Protein AF-0000000083149750 (afdb_homodimer)

Sequence (352 aa):
MSGPKIACIGIIGKADNPLHISLFPPYLSSTIEFSFLLNSCLDIFEIQQKQTSVDQDLGLLHAIDERLAAYGWLTTTGVKLLVIIDLIGQSTPNDTENQKGSGRTGLKNPDLKPVFRALQTAYIRLLQNPFYSPDDHVPTVRTAPPTLGSLQIADHKFIAKVKHLGDTWAPGAPVAMSGPKIACIGIIGKADNPLHISLFPPYLSSTIEFSFLLNSCLDIFEIQQKQTSVDQDLGLLHAIDERLAAYGWLTTTGVKLLVIIDLIGQSTPNDTENQKGSGRTGLKNPDLKPVFRALQTAYIRLLQNPFYSPDDHVPTVRTAPPTLGSLQIADHKFIAKVKHLGDTWAPGAPVA

Organism: NCBI:txid138285

Radius of gyration: 25.53 Å; Cα contacts (8 Å, |Δi|>4): 509; chains: 2; bounding box: 42×81×70 Å

Structure (mmCIF, N/CA/C/O backbone):
data_AF-0000000083149750-model_v1
#
loop_
_entity.id
_entity.type
_entity.pdbx_description
1 polymer Sedlin
#
loop_
_atom_site.group_PDB
_atom_site.id
_atom_site.type_symbol
_atom_site.label_atom_id
_atom_site.label_alt_id
_atom_site.label_comp_id
_atom_site.label_asym_id
_atom_site.label_entity_id
_atom_site.label_seq_id
_atom_site.pdbx_PDB_ins_code
_atom_site.Cartn_x
_atom_site.Cartn_y
_atom_site.Cartn_z
_atom_site.occupancy
_atom_site.B_iso_or_equiv
_atom_site.auth_seq_id
_atom_site.auth_comp_id
_atom_site.auth_asym_id
_atom_site.auth_atom_id
_atom_site.pdbx_PDB_model_num
ATOM 1 N N . MET A 1 1 ? 4.105 -37.875 -5.172 1 46.5 1 MET A N 1
ATOM 2 C CA . MET A 1 1 ? 4.25 -37.094 -3.959 1 46.5 1 MET A CA 1
ATOM 3 C C . MET A 1 1 ? 2.93 -36.406 -3.576 1 46.5 1 MET A C 1
ATOM 5 O O . MET A 1 1 ? 2.373 -35.625 -4.352 1 46.5 1 MET A O 1
ATOM 9 N N . SER A 1 2 ? 2.17 -37.094 -2.695 1 65.5 2 SER A N 1
ATOM 10 C CA . SER A 1 2 ? 0.837 -36.938 -2.119 1 65.5 2 SER A CA 1
ATOM 11 C C . SER A 1 2 ? 0.759 -35.75 -1.192 1 65.5 2 SER A C 1
ATOM 13 O O . SER A 1 2 ? 1.574 -35.594 -0.277 1 65.5 2 SER A O 1
ATOM 15 N N . GLY A 1 3 ? 0.429 -34.469 -1.707 1 78.56 3 GLY A N 1
ATOM 16 C CA . GLY A 1 3 ? 0.196 -33.312 -0.867 1 78.56 3 GLY A CA 1
ATOM 17 C C . GLY A 1 3 ? 0.055 -32.031 -1.656 1 78.56 3 GLY A C 1
ATOM 18 O O . GLY A 1 3 ? 0.071 -32.031 -2.889 1 78.56 3 GLY A O 1
ATOM 19 N N . PRO A 1 4 ? -0.198 -31.062 -0.982 1 87.06 4 PRO A N 1
ATOM 20 C CA . PRO A 1 4 ? -0.391 -29.766 -1.639 1 87.06 4 PRO A CA 1
ATOM 21 C C . PRO A 1 4 ? 0.785 -29.375 -2.529 1 87.06 4 PRO A C 1
ATOM 23 O O . PRO A 1 4 ? 1.94 -29.641 -2.182 1 87.06 4 PRO A O 1
ATOM 26 N N . LYS A 1 5 ? 0.467 -28.906 -3.705 1 91.88 5 LYS A N 1
ATOM 27 C CA . LYS A 1 5 ? 1.475 -28.469 -4.664 1 91.88 5 LYS A CA 1
ATOM 28 C C . LYS A 1 5 ? 1.069 -27.156 -5.32 1 91.88 5 LYS A C 1
ATOM 30 O O . LYS A 1 5 ? -0.115 -26.812 -5.367 1 91.88 5 LYS A O 1
ATOM 35 N N . ILE A 1 6 ? 2.035 -26.469 -5.793 1 94.56 6 ILE A N 1
ATOM 36 C CA . ILE A 1 6 ? 1.744 -25.25 -6.539 1 94.56 6 ILE A CA 1
ATOM 37 C C . ILE A 1 6 ? 1.213 -25.609 -7.926 1 94.56 6 ILE A C 1
ATOM 39 O O . ILE A 1 6 ? 1.833 -26.391 -8.656 1 94.56 6 ILE A O 1
ATOM 43 N N . ALA A 1 7 ? 0.046 -25.109 -8.281 1 96.19 7 ALA A N 1
ATOM 44 C CA . ALA A 1 7 ? -0.582 -25.359 -9.578 1 96.19 7 ALA A CA 1
ATOM 45 C C . ALA A 1 7 ? -0.207 -24.281 -10.586 1 96.19 7 ALA A C 1
ATOM 47 O O . ALA A 1 7 ? -0.138 -24.531 -11.789 1 96.19 7 ALA A O 1
ATOM 48 N N . CYS A 1 8 ? 0.012 -23.062 -10.055 1 96.94 8 CYS A N 1
ATOM 49 C CA . CYS A 1 8 ? 0.234 -21.922 -10.945 1 96.94 8 CYS A CA 1
ATOM 50 C C . CYS A 1 8 ? 0.903 -20.766 -10.203 1 96.94 8 CYS A C 1
ATOM 52 O O . CYS A 1 8 ? 0.584 -20.5 -9.047 1 96.94 8 CYS A O 1
ATOM 54 N N . ILE A 1 9 ? 1.843 -20.078 -10.805 1 96.69 9 ILE A N 1
ATOM 55 C CA . ILE A 1 9 ? 2.412 -18.812 -10.344 1 96.69 9 ILE A CA 1
ATOM 56 C C . ILE A 1 9 ? 2.178 -17.734 -11.391 1 96.69 9 ILE A C 1
ATOM 58 O O . ILE A 1 9 ? 2.482 -17.922 -12.57 1 96.69 9 ILE A O 1
ATOM 62 N N . GLY A 1 10 ? 1.501 -16.672 -10.984 1 95.81 10 GLY A N 1
ATOM 63 C CA . GLY A 1 10 ? 1.271 -15.523 -11.844 1 95.81 10 GLY A CA 1
ATOM 64 C C . GLY A 1 10 ? 1.931 -14.258 -11.328 1 95.81 10 GLY A C 1
ATOM 65 O O . GLY A 1 10 ? 1.862 -13.953 -10.133 1 95.81 10 GLY A O 1
ATOM 66 N N . ILE A 1 11 ? 2.65 -13.547 -12.188 1 93.19 11 ILE A N 1
ATOM 67 C CA . ILE A 1 11 ? 3.166 -12.203 -11.945 1 93.19 11 ILE A CA 1
ATOM 68 C C . ILE A 1 11 ? 2.412 -11.195 -12.82 1 93.19 11 ILE A C 1
ATOM 70 O O . ILE A 1 11 ? 2.436 -11.289 -14.047 1 93.19 11 ILE A O 1
ATOM 74 N N . ILE A 1 12 ? 1.715 -10.297 -12.164 1 91.19 12 ILE A N 1
ATOM 75 C CA . ILE A 1 12 ? 0.834 -9.352 -12.844 1 91.19 12 ILE A CA 1
ATOM 76 C C . ILE A 1 12 ? 1.35 -7.93 -12.648 1 91.19 12 ILE A C 1
ATOM 78 O O . ILE A 1 12 ? 1.664 -7.527 -11.523 1 91.19 12 ILE A O 1
ATOM 82 N N . GLY A 1 13 ? 1.432 -7.188 -13.656 1 83.62 13 GLY A N 1
ATOM 83 C CA . GLY A 1 13 ? 1.926 -5.82 -13.617 1 83.62 13 GLY A CA 1
ATOM 84 C C . GLY A 1 13 ? 0.955 -4.848 -12.969 1 83.62 13 GLY A C 1
ATOM 85 O O . GLY A 1 13 ? -0.191 -5.207 -12.688 1 83.62 13 GLY A O 1
ATOM 86 N N . LYS A 1 14 ? 1.452 -3.646 -12.766 1 74.44 14 LYS A N 1
ATOM 87 C CA . LYS A 1 14 ? 0.698 -2.592 -12.094 1 74.44 14 LYS A CA 1
ATOM 88 C C . LYS A 1 14 ? -0.59 -2.273 -12.844 1 74.44 14 LYS A C 1
ATOM 90 O O . LYS A 1 14 ? -1.611 -1.955 -12.234 1 74.44 14 LYS A O 1
ATOM 95 N N . ALA A 1 15 ? -0.558 -2.443 -14.102 1 74.25 15 ALA A N 1
ATOM 96 C CA . ALA A 1 15 ? -1.708 -2.135 -14.953 1 74.25 15 ALA A CA 1
ATOM 97 C C . ALA A 1 15 ? -2.58 -3.369 -15.164 1 74.25 15 ALA A C 1
ATOM 99 O O . ALA A 1 15 ? -3.326 -3.449 -16.141 1 74.25 15 ALA A O 1
ATOM 100 N N . ASP A 1 16 ? -2.416 -4.402 -14.422 1 82.12 16 ASP A N 1
ATOM 101 C CA . ASP A 1 16 ? -3.184 -5.645 -14.43 1 82.12 16 ASP A CA 1
ATOM 102 C C . ASP A 1 16 ? -2.896 -6.453 -15.695 1 82.12 16 ASP A C 1
ATOM 104 O O . ASP A 1 16 ? -3.754 -7.203 -16.172 1 82.12 16 ASP A O 1
ATOM 108 N N . ASN A 1 17 ? -1.785 -6.23 -16.234 1 83.81 17 ASN A N 1
ATOM 109 C CA . ASN A 1 17 ? -1.32 -7.02 -17.359 1 83.81 17 ASN A CA 1
ATOM 110 C C . ASN A 1 17 ? -0.441 -8.188 -16.922 1 83.81 17 ASN A C 1
ATOM 112 O O . ASN A 1 17 ? 0.433 -8.016 -16.062 1 83.81 17 ASN A O 1
ATOM 116 N N . PRO A 1 18 ? -0.705 -9.344 -17.531 1 88.69 18 PRO A N 1
ATOM 117 C CA . PRO A 1 18 ? 0.144 -10.477 -17.156 1 88.69 18 PRO A CA 1
ATOM 118 C C . PRO A 1 18 ? 1.587 -10.32 -17.625 1 88.69 18 PRO A C 1
ATOM 120 O O . PRO A 1 18 ? 1.832 -10.141 -18.828 1 88.69 18 PRO A O 1
ATOM 123 N N . LEU A 1 19 ? 2.482 -10.359 -16.719 1 86.81 19 LEU A N 1
ATOM 124 C CA . LEU A 1 19 ? 3.902 -10.297 -17.047 1 86.81 19 LEU A CA 1
ATOM 125 C C . LEU A 1 19 ? 4.473 -11.703 -17.234 1 86.81 19 LEU A C 1
ATOM 127 O O . LEU A 1 19 ? 5.371 -11.906 -18.047 1 86.81 19 LEU A O 1
ATOM 131 N N . HIS A 1 20 ? 4.062 -12.68 -16.422 1 91.88 20 HIS A N 1
ATOM 132 C CA . HIS A 1 20 ? 4.516 -14.07 -16.469 1 91.88 20 HIS A CA 1
ATOM 133 C C . HIS A 1 20 ? 3.486 -15 -15.836 1 91.88 20 HIS A C 1
ATOM 135 O O . HIS A 1 20 ? 2.924 -14.695 -14.781 1 91.88 20 HIS A O 1
ATOM 141 N N . ILE A 1 21 ? 3.25 -16.094 -16.5 1 94.44 21 ILE A N 1
ATOM 142 C CA . ILE A 1 21 ? 2.387 -17.141 -15.969 1 94.44 21 ILE A CA 1
ATOM 143 C C . ILE A 1 21 ? 3.076 -18.5 -16.109 1 94.44 21 ILE A C 1
ATOM 145 O O . ILE A 1 21 ? 3.529 -18.859 -17.203 1 94.44 21 ILE A O 1
ATOM 149 N N . SER A 1 22 ? 3.232 -19.219 -15.016 1 95.5 22 SER A N 1
ATOM 150 C CA . SER A 1 22 ? 3.77 -20.562 -15.031 1 95.5 22 SER A CA 1
ATOM 151 C C . SER A 1 22 ? 2.766 -21.562 -14.469 1 95.5 22 SER A C 1
ATOM 153 O O . SER A 1 22 ? 2.205 -21.359 -13.391 1 95.5 22 SER A O 1
ATOM 155 N N . LEU A 1 23 ? 2.543 -22.609 -15.25 1 96.19 23 LEU A N 1
ATOM 156 C CA . LEU A 1 23 ? 1.704 -23.703 -14.789 1 96.19 23 LEU A CA 1
ATOM 157 C C . LEU A 1 23 ? 2.555 -24.906 -14.391 1 96.19 23 LEU A C 1
ATOM 159 O O . LEU A 1 23 ? 3.65 -25.109 -14.922 1 96.19 23 LEU A O 1
ATOM 163 N N . PHE A 1 24 ? 2.01 -25.688 -13.5 1 94.81 24 PHE A N 1
ATOM 164 C CA . PHE A 1 24 ? 2.738 -26.859 -13 1 94.81 24 PHE A CA 1
ATOM 165 C C . PHE A 1 24 ? 1.874 -28.109 -13.062 1 94.81 24 PHE A C 1
ATOM 167 O O . PHE A 1 24 ? 0.645 -28.016 -13.102 1 94.81 24 PHE A O 1
ATOM 174 N N . PRO A 1 25 ? 2.535 -29.234 -13.125 1 92.94 25 PRO A N 1
ATOM 175 C CA . PRO A 1 25 ? 1.755 -30.469 -13.203 1 92.94 25 PRO A CA 1
ATOM 176 C C . PRO A 1 25 ? 0.76 -30.625 -12.055 1 92.94 25 PRO A C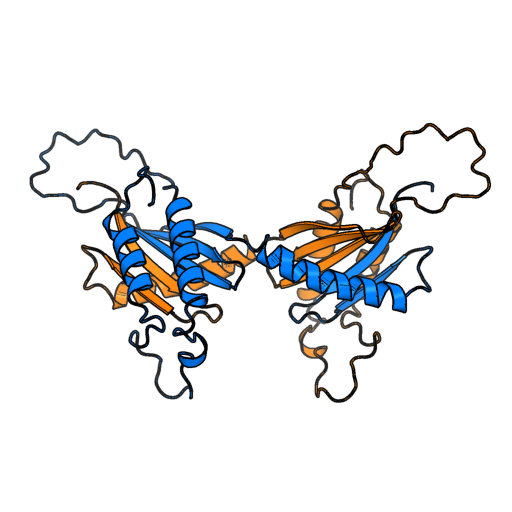 1
ATOM 178 O O . PRO A 1 25 ? 1.063 -30.25 -10.922 1 92.94 25 PRO A O 1
ATOM 181 N N . PRO A 1 26 ? -0.428 -31.219 -12.359 1 92.81 26 PRO A N 1
ATOM 182 C CA . PRO A 1 26 ? -0.881 -31.781 -13.633 1 92.81 26 PRO A CA 1
ATOM 183 C C . PRO A 1 26 ? -1.638 -30.766 -14.492 1 92.81 26 PRO A C 1
ATOM 185 O O . PRO A 1 26 ? -2.473 -31.156 -15.312 1 92.81 26 PRO A O 1
ATOM 188 N N . TYR A 1 27 ? -1.367 -29.469 -14.312 1 94.06 27 TYR A N 1
ATOM 189 C CA . TYR A 1 27 ? -2.221 -28.438 -14.906 1 94.06 27 TYR A CA 1
ATOM 190 C C . TYR A 1 27 ? -1.552 -27.812 -16.125 1 94.06 27 TYR A C 1
ATOM 192 O O . TYR A 1 27 ? -1.968 -26.75 -16.594 1 94.06 27 TYR A O 1
ATOM 200 N N . LEU A 1 28 ? -0.574 -28.422 -16.734 1 95.12 28 LEU A N 1
ATOM 201 C CA . LEU A 1 28 ? 0.248 -27.828 -17.781 1 95.12 28 LEU A CA 1
ATOM 202 C C . LEU A 1 28 ? -0.593 -27.516 -19.016 1 95.12 28 LEU A C 1
ATOM 204 O O . LEU A 1 28 ? -0.289 -26.578 -19.75 1 95.12 28 LEU A O 1
ATOM 208 N N . SER A 1 29 ? -1.717 -28.188 -19.281 1 94.75 29 SER A N 1
ATOM 209 C CA . SER A 1 29 ? -2.543 -27.984 -20.469 1 94.75 29 SER A CA 1
ATOM 210 C C . SER A 1 29 ? -3.752 -27.109 -20.156 1 94.75 29 SER A C 1
ATOM 212 O O . SER A 1 29 ? -4.637 -26.953 -21.016 1 94.75 29 SER A O 1
ATOM 214 N N . SER A 1 30 ? -3.867 -26.562 -18.969 1 94.69 30 SER A N 1
ATOM 215 C CA . SER A 1 30 ? -5.039 -25.812 -18.547 1 94.69 30 SER A CA 1
ATOM 216 C C . SER A 1 30 ? -4.785 -24.297 -18.609 1 94.69 30 SER A C 1
ATOM 218 O O . SER A 1 30 ? -5.164 -23.562 -17.703 1 94.69 30 SER A O 1
ATOM 220 N N . THR A 1 31 ? -4.109 -23.812 -19.703 1 92.19 31 THR A N 1
ATOM 221 C CA . THR A 1 31 ? -3.66 -22.438 -19.828 1 92.19 31 THR A CA 1
ATOM 222 C C . THR A 1 31 ? -4.844 -21.484 -19.797 1 92.19 31 THR A C 1
ATOM 224 O O . THR A 1 31 ? -4.82 -20.469 -19.078 1 92.19 31 THR A O 1
ATOM 227 N N . ILE A 1 32 ? -5.875 -21.812 -20.516 1 90.44 32 ILE A N 1
ATOM 228 C CA . ILE A 1 32 ? -7.039 -20.953 -20.625 1 90.44 32 ILE A CA 1
ATOM 229 C C . ILE A 1 32 ? -7.73 -20.828 -19.266 1 90.44 32 ILE A C 1
ATOM 231 O O . ILE A 1 32 ? -8.031 -19.734 -18.812 1 90.44 32 ILE A O 1
ATOM 235 N N . GLU A 1 33 ? -7.992 -21.969 -18.688 1 93.5 33 GLU A N 1
ATOM 236 C CA . GLU A 1 33 ? -8.656 -22 -17.391 1 93.5 33 GLU A CA 1
ATOM 237 C C . GLU A 1 33 ? -7.902 -21.156 -16.359 1 93.5 33 GLU A C 1
ATOM 239 O O . GLU A 1 33 ? -8.5 -20.344 -15.664 1 93.5 33 GLU A O 1
ATOM 244 N N . PHE A 1 34 ? -6.66 -21.297 -16.281 1 94.44 34 PHE A N 1
ATOM 245 C CA . PHE A 1 34 ? -5.887 -20.609 -15.266 1 94.44 34 PHE A CA 1
ATOM 246 C C . PHE A 1 34 ? -5.742 -19.125 -15.609 1 94.44 34 PHE A C 1
ATOM 248 O O . PHE A 1 34 ? -5.648 -18.281 -14.719 1 94.44 34 PHE A O 1
ATOM 255 N N . SER A 1 35 ? -5.703 -18.781 -16.891 1 92.31 35 SER A N 1
ATOM 256 C CA . SER A 1 35 ? -5.766 -17.375 -17.266 1 92.31 35 SER A CA 1
ATOM 257 C C . SER A 1 35 ? -7.031 -16.703 -16.734 1 92.31 35 SER A C 1
ATOM 259 O O . SER A 1 35 ? -6.977 -15.602 -16.188 1 92.31 35 SER A O 1
ATOM 261 N N . PHE A 1 36 ? -8.078 -17.469 -16.828 1 91.75 36 PHE A N 1
ATOM 262 C CA . PHE A 1 36 ? -9.344 -16.969 -16.328 1 91.75 36 PHE A CA 1
ATOM 263 C C . PHE A 1 36 ? -9.305 -16.844 -14.805 1 91.75 36 PHE A C 1
ATOM 265 O O . PHE A 1 36 ? -9.789 -15.859 -14.242 1 91.75 36 PHE A O 1
ATOM 272 N N . LEU A 1 37 ? -8.773 -17.828 -14.133 1 93.25 37 LEU A N 1
ATOM 273 C CA . LEU A 1 37 ? -8.672 -17.812 -12.68 1 93.25 37 LEU A CA 1
ATOM 274 C C . LEU A 1 37 ? -7.836 -16.625 -12.203 1 93.25 37 LEU A C 1
ATOM 276 O O . LEU A 1 37 ? -8.219 -15.93 -11.266 1 93.25 37 LEU A O 1
ATOM 280 N N . LEU A 1 38 ? -6.707 -16.406 -12.836 1 93.44 38 LEU A N 1
ATOM 281 C CA . LEU A 1 38 ? -5.844 -15.273 -12.5 1 93.44 38 LEU A CA 1
ATOM 282 C C . LEU A 1 38 ? -6.578 -13.953 -12.68 1 93.44 38 LEU A C 1
ATOM 284 O O . LEU A 1 38 ? -6.516 -13.078 -11.805 1 93.44 38 LEU A O 1
ATOM 288 N N . ASN A 1 39 ? -7.309 -13.797 -13.75 1 91.5 39 ASN A N 1
ATOM 289 C CA . ASN A 1 39 ? -8.078 -12.586 -14.016 1 91.5 39 ASN A CA 1
ATOM 290 C C . ASN A 1 39 ? -9.148 -12.359 -12.953 1 91.5 39 ASN A C 1
ATOM 292 O O . ASN A 1 39 ? -9.359 -11.234 -12.508 1 91.5 39 ASN A O 1
ATOM 296 N N . SER A 1 40 ? -9.773 -13.453 -12.578 1 91.31 40 SER A N 1
ATOM 297 C CA . SER A 1 40 ? -10.773 -13.352 -11.523 1 91.31 40 SER A CA 1
ATOM 298 C C . SER A 1 40 ? -10.148 -12.898 -10.211 1 91.31 40 SER A C 1
ATOM 300 O O . SER A 1 40 ? -10.773 -12.164 -9.445 1 91.31 40 SER A O 1
ATOM 302 N N . CYS A 1 41 ? -8.914 -13.312 -9.883 1 92.38 41 CYS A N 1
ATOM 303 C CA . CYS A 1 41 ? -8.219 -12.938 -8.656 1 92.38 41 CYS A CA 1
ATOM 304 C C . CYS A 1 41 ? -7.898 -11.445 -8.656 1 92.38 41 CYS A C 1
ATOM 306 O O . CYS A 1 41 ? -7.797 -10.828 -7.594 1 92.38 41 CYS A O 1
ATOM 308 N N . LEU A 1 42 ? -7.77 -10.82 -9.867 1 88.5 42 LEU A N 1
ATOM 309 C CA . LEU A 1 42 ? -7.457 -9.398 -9.938 1 88.5 42 LEU A CA 1
ATOM 310 C C . LEU A 1 42 ? -8.578 -8.562 -9.328 1 88.5 42 LEU A C 1
ATOM 312 O O . LEU A 1 42 ? -8.312 -7.566 -8.641 1 88.5 42 LEU A O 1
ATOM 316 N N . ASP A 1 43 ? -9.82 -9.055 -9.555 1 85.19 43 ASP A N 1
ATOM 317 C CA . ASP A 1 43 ? -10.953 -8.391 -8.914 1 85.19 43 ASP A CA 1
ATOM 318 C C . ASP A 1 43 ? -10.852 -8.461 -7.395 1 85.19 43 ASP A C 1
ATOM 320 O O . ASP A 1 43 ? -11.148 -7.484 -6.699 1 85.19 43 ASP A O 1
ATOM 324 N N . ILE A 1 44 ? -10.43 -9.516 -6.902 1 84.12 44 ILE A N 1
ATOM 325 C CA . ILE A 1 44 ? -10.297 -9.742 -5.469 1 84.12 44 ILE A CA 1
ATOM 326 C C . ILE A 1 44 ? -9.133 -8.914 -4.918 1 84.12 44 ILE A C 1
ATOM 328 O O . ILE A 1 44 ? -9.234 -8.328 -3.838 1 84.12 44 ILE A O 1
ATOM 332 N N . PHE A 1 45 ? -8.047 -8.867 -5.641 1 83 45 PHE A N 1
ATOM 333 C CA . PHE A 1 45 ? -6.934 -8 -5.277 1 83 45 PHE A CA 1
ATOM 334 C C . PHE A 1 45 ? -7.41 -6.574 -5.031 1 83 45 PHE A C 1
ATOM 336 O O . PHE A 1 45 ? -7.047 -5.953 -4.035 1 83 45 PHE A O 1
ATOM 343 N N . GLU A 1 46 ? -8.109 -6.164 -6.02 1 77.06 46 GLU A N 1
ATOM 344 C CA . GLU A 1 46 ? -8.594 -4.785 -5.941 1 77.06 46 GLU A CA 1
ATOM 345 C C . GLU A 1 46 ? -9.43 -4.566 -4.688 1 77.06 46 GLU A C 1
ATOM 347 O O . GLU A 1 46 ? -9.266 -3.559 -3.996 1 77.06 46 GLU A O 1
ATOM 352 N N . ILE A 1 47 ? -10.297 -5.531 -4.449 1 74.56 47 ILE A N 1
ATOM 353 C CA . ILE A 1 47 ? -11.18 -5.453 -3.287 1 74.56 47 ILE A CA 1
ATOM 354 C C . ILE A 1 47 ? -10.344 -5.492 -2.008 1 74.56 47 ILE A C 1
ATOM 356 O O . ILE A 1 47 ? -10.547 -4.68 -1.102 1 74.56 47 ILE A O 1
ATOM 360 N N . GLN A 1 48 ? -9.422 -6.473 -1.927 1 71.94 48 GLN A N 1
ATOM 361 C CA . GLN A 1 48 ? -8.578 -6.625 -0.744 1 71.94 48 GLN A CA 1
ATOM 362 C C . GLN A 1 48 ? -7.672 -5.414 -0.552 1 71.94 48 GLN A C 1
ATOM 364 O O . GLN A 1 48 ? -7.434 -4.98 0.577 1 71.94 48 GLN A O 1
ATOM 369 N N . GLN A 1 49 ? -7.039 -5.086 -1.739 1 66.62 49 GLN A N 1
ATOM 370 C CA . GLN A 1 49 ? -6.199 -3.893 -1.67 1 66.62 49 GLN A CA 1
ATOM 371 C C . GLN A 1 49 ? -6.957 -2.725 -1.045 1 66.62 49 GLN A C 1
ATOM 373 O O . GLN A 1 49 ? -6.391 -1.96 -0.26 1 66.62 49 GLN A O 1
ATOM 378 N N . LYS A 1 50 ? -8.148 -2.688 -1.596 1 60.16 50 LYS A N 1
ATOM 379 C CA . LYS A 1 50 ? -8.977 -1.613 -1.051 1 60.16 50 LYS A CA 1
ATOM 380 C C . LYS A 1 50 ? -9.234 -1.816 0.44 1 60.16 50 LYS A C 1
ATOM 382 O O . LYS A 1 50 ? -9.289 -0.85 1.202 1 60.16 50 LYS A O 1
ATOM 387 N N . GLN A 1 51 ? -9.359 -3.232 0.658 1 56.81 51 GLN A N 1
ATOM 388 C CA . GLN A 1 51 ? -9.633 -3.549 2.055 1 56.81 51 GLN A CA 1
ATOM 389 C C . GLN A 1 51 ? -8.367 -3.486 2.896 1 56.81 51 GLN A C 1
ATOM 391 O O . GLN A 1 51 ? -8.414 -3.123 4.074 1 56.81 51 GLN A O 1
ATOM 396 N N . THR A 1 52 ? -7.285 -4.305 2.25 1 51.91 52 THR A N 1
ATOM 397 C CA . THR A 1 52 ? -6.008 -4.348 2.953 1 51.91 52 THR A CA 1
ATOM 398 C C . THR A 1 52 ? -5.281 -3.012 2.832 1 51.91 52 THR A C 1
ATOM 400 O O . THR A 1 52 ? -4.559 -2.605 3.746 1 51.91 52 THR A O 1
ATOM 403 N N . SER A 1 53 ? -5.008 -2.682 1.268 1 49.56 53 SER A N 1
ATOM 404 C CA . SER A 1 53 ? -4.43 -1.354 1.089 1 49.56 53 SER A CA 1
ATOM 405 C C . SER A 1 53 ? -4.938 -0.381 2.146 1 49.56 53 SER A C 1
ATOM 407 O O . SER A 1 53 ? -4.941 0.833 1.932 1 49.56 53 SER A O 1
ATOM 409 N N . VAL A 1 54 ? -5.535 -1.049 3 1 48.06 54 VAL A N 1
ATOM 410 C CA . VAL A 1 54 ? -5.848 -0.048 4.012 1 48.06 54 VAL A CA 1
ATOM 411 C C . VAL A 1 54 ? -4.652 0.877 4.215 1 48.06 54 VAL A C 1
ATOM 413 O O . VAL A 1 54 ? -3.531 0.548 3.822 1 48.06 54 VAL A O 1
ATOM 416 N N . ASP A 1 55 ? -4.832 1.75 5.051 1 57.72 55 ASP A N 1
ATOM 417 C CA . ASP A 1 55 ? -4.066 2.84 5.648 1 57.72 55 ASP A CA 1
ATOM 418 C C . ASP A 1 55 ? -2.74 2.332 6.211 1 57.72 55 ASP A C 1
ATOM 420 O O . ASP A 1 55 ? -2.707 1.324 6.922 1 57.72 55 ASP A O 1
ATOM 424 N N . GLN A 1 56 ? -1.795 2.465 5.402 1 68.75 56 GLN A N 1
ATOM 425 C CA . GLN A 1 56 ? -0.466 2.184 5.934 1 68.75 56 GLN A CA 1
ATOM 426 C C . GLN A 1 56 ? 0.015 3.314 6.84 1 68.75 56 GLN A C 1
ATOM 428 O O . GLN A 1 56 ? 0.102 4.465 6.406 1 68.75 56 GLN A O 1
ATOM 433 N N . ASP A 1 57 ? 0.076 2.955 8.125 1 78.38 57 ASP A N 1
ATOM 434 C CA . ASP A 1 57 ? 0.76 3.869 9.039 1 78.38 57 ASP A CA 1
ATOM 435 C C . ASP A 1 57 ? 2.266 3.869 8.789 1 78.38 57 ASP A C 1
ATOM 437 O O . ASP A 1 57 ? 2.953 2.893 9.094 1 78.38 57 ASP A O 1
ATOM 441 N N . LEU A 1 58 ? 2.795 4.832 8.109 1 80.44 58 LEU A N 1
ATOM 442 C CA . LEU A 1 58 ? 4.223 4.914 7.824 1 80.44 58 LEU A CA 1
ATOM 443 C C . LEU A 1 58 ? 4.992 5.422 9.039 1 80.44 58 LEU A C 1
ATOM 445 O O . LEU A 1 58 ? 6.227 5.387 9.055 1 80.44 58 LEU A O 1
ATOM 449 N N . GLY A 1 59 ? 4.215 5.875 10.047 1 87.44 59 GLY A N 1
ATOM 450 C CA . GLY A 1 59 ? 4.852 6.402 11.242 1 87.44 59 GLY A CA 1
ATOM 451 C C . GLY A 1 59 ? 5.68 7.645 10.977 1 87.44 59 GLY A C 1
ATOM 452 O O . GLY A 1 59 ? 5.285 8.5 10.188 1 87.44 59 GLY A O 1
ATOM 453 N N . LEU A 1 60 ? 6.77 7.691 11.766 1 88.25 60 LEU A N 1
ATOM 454 C CA . LEU A 1 60 ? 7.676 8.82 11.617 1 88.25 60 LEU A CA 1
ATOM 455 C C . LEU A 1 60 ? 8.352 8.805 10.25 1 88.25 60 LEU A C 1
ATOM 457 O O . LEU A 1 60 ? 9.016 7.828 9.898 1 88.25 60 LEU A O 1
ATOM 461 N N . LEU A 1 61 ? 8.102 9.781 9.484 1 86.88 61 LEU A N 1
ATOM 462 C CA . LEU A 1 61 ? 8.773 9.922 8.188 1 86.88 61 LEU A CA 1
ATOM 463 C C . LEU A 1 61 ? 10.125 10.617 8.352 1 86.88 61 LEU A C 1
ATOM 465 O O . LEU A 1 61 ? 11.125 10.156 7.805 1 86.88 61 LEU A O 1
ATOM 469 N N . HIS A 1 62 ? 9.984 11.68 9.109 1 88.5 62 HIS A N 1
ATOM 470 C CA . HIS A 1 62 ? 11.148 12.562 9.148 1 88.5 62 HIS A CA 1
ATOM 471 C C . HIS A 1 62 ? 11.156 13.406 10.422 1 88.5 62 HIS A C 1
ATOM 473 O O . HIS A 1 62 ? 10.188 14.117 10.695 1 88.5 62 HIS A O 1
ATOM 479 N N . ALA A 1 63 ? 12.219 13.25 11.172 1 92.06 63 ALA A N 1
ATOM 480 C CA . ALA A 1 63 ? 12.508 14.258 12.188 1 92.06 63 ALA A CA 1
ATOM 481 C C . ALA A 1 63 ? 13.148 15.5 11.57 1 92.06 63 ALA A C 1
ATOM 483 O O . ALA A 1 63 ? 14.352 15.508 11.305 1 92.06 63 ALA A O 1
ATOM 484 N N . ILE A 1 64 ? 12.367 16.531 11.273 1 88.69 64 ILE A N 1
ATOM 485 C CA . ILE A 1 64 ? 12.797 17.688 10.508 1 88.69 64 ILE A CA 1
ATOM 486 C C . ILE A 1 64 ? 13.883 18.438 11.273 1 88.69 64 ILE A C 1
ATOM 488 O O . ILE A 1 64 ? 14.914 18.812 10.703 1 88.69 64 ILE A O 1
ATOM 492 N N . ASP A 1 65 ? 13.703 18.672 12.594 1 89.88 65 ASP A N 1
ATOM 493 C CA . ASP A 1 65 ? 14.672 19.234 13.531 1 89.88 65 ASP A CA 1
ATOM 494 C C . ASP A 1 65 ? 14.328 18.859 14.969 1 89.88 65 ASP A C 1
ATOM 496 O O . ASP A 1 65 ? 13.781 17.781 15.211 1 89.88 65 ASP A O 1
ATOM 500 N N . GLU A 1 66 ? 14.828 19.625 15.938 1 88.56 66 GLU A N 1
ATOM 501 C CA . GLU A 1 66 ? 14.57 19.297 17.328 1 88.56 66 GLU A CA 1
ATOM 502 C C . GLU A 1 66 ? 13.109 19.531 17.703 1 88.56 66 GLU A C 1
ATOM 504 O O . GLU A 1 66 ? 12.594 18.953 18.656 1 88.56 66 GLU A O 1
ATOM 509 N N . ARG A 1 67 ? 12.461 20.344 16.875 1 90.12 67 ARG A N 1
ATOM 510 C CA . ARG A 1 67 ? 11.133 20.812 17.25 1 90.12 67 ARG A CA 1
ATOM 511 C C . ARG A 1 67 ? 10.055 20.141 16.406 1 90.12 67 ARG A C 1
ATOM 513 O O . ARG A 1 67 ? 9.008 19.75 16.922 1 90.12 67 ARG A O 1
ATOM 520 N N . LEU A 1 68 ? 10.312 19.953 15.125 1 93.56 68 LEU A N 1
ATOM 521 C CA . LEU A 1 68 ? 9.273 19.516 14.203 1 93.56 68 LEU A CA 1
ATOM 522 C C . LEU A 1 68 ? 9.539 18.078 13.727 1 93.56 68 LEU A C 1
ATOM 524 O O . LEU A 1 68 ? 10.688 17.719 13.445 1 93.56 68 LEU A O 1
ATOM 528 N N . ALA A 1 69 ? 8.539 17.203 13.75 1 94.75 69 ALA A N 1
ATOM 529 C CA . ALA A 1 69 ? 8.586 15.844 13.211 1 94.75 69 ALA A CA 1
ATOM 530 C C . ALA A 1 69 ? 7.398 15.586 12.281 1 94.75 69 ALA A C 1
ATOM 532 O O . ALA A 1 69 ? 6.273 16 12.57 1 94.75 69 ALA A O 1
ATOM 533 N N . ALA A 1 70 ? 7.625 14.914 11.156 1 95.31 70 ALA A N 1
ATOM 534 C CA . ALA A 1 70 ? 6.59 14.617 10.164 1 95.31 70 ALA A CA 1
ATOM 535 C C . ALA A 1 70 ? 6.211 13.141 10.195 1 95.31 70 ALA A C 1
ATOM 537 O O . ALA A 1 70 ? 7.082 12.273 10.242 1 95.31 70 ALA A O 1
ATOM 538 N N . TYR A 1 71 ? 4.977 12.852 10.195 1 93.12 71 TYR A N 1
ATOM 539 C CA . TYR A 1 71 ? 4.414 11.5 10.172 1 93.12 71 TYR A CA 1
ATOM 540 C C . TYR A 1 71 ? 3.541 11.297 8.945 1 93.12 71 TYR A C 1
ATOM 542 O O . TYR A 1 71 ? 2.875 12.227 8.484 1 93.12 71 TYR A O 1
ATOM 550 N N . GLY A 1 72 ? 3.529 10.109 8.484 1 92.5 72 GLY A N 1
ATOM 551 C CA . GLY A 1 72 ? 2.836 9.867 7.227 1 92.5 72 GLY A CA 1
ATOM 552 C C . GLY A 1 72 ? 1.916 8.664 7.281 1 92.5 72 GLY A C 1
ATOM 553 O O . GLY A 1 72 ? 2.164 7.715 8.031 1 92.5 72 GLY A O 1
ATOM 554 N N . TRP A 1 73 ? 0.896 8.703 6.578 1 88.25 73 TRP A N 1
ATOM 555 C CA . TRP A 1 73 ? -0.084 7.648 6.359 1 88.25 73 TRP A CA 1
ATOM 556 C C . TRP A 1 73 ? -0.455 7.547 4.883 1 88.25 73 TRP A C 1
ATOM 558 O O . TRP A 1 73 ? -0.75 8.555 4.238 1 88.25 73 TRP A O 1
ATOM 568 N N . LEU A 1 74 ? -0.342 6.359 4.387 1 84.56 74 LEU A N 1
ATOM 569 C CA . LEU A 1 74 ? -0.709 6.105 2.998 1 84.56 74 LEU A CA 1
ATOM 570 C C . LEU A 1 74 ? -2.039 5.363 2.912 1 84.56 74 LEU A C 1
ATOM 572 O O . LEU A 1 74 ? -2.193 4.289 3.498 1 84.56 74 LEU A O 1
ATOM 576 N N . THR A 1 75 ? -2.965 5.988 2.266 1 79.75 75 THR A N 1
ATOM 577 C CA . THR A 1 75 ? -4.25 5.324 2.08 1 79.75 75 THR A CA 1
ATOM 578 C C . THR A 1 75 ? -4.18 4.309 0.943 1 79.75 75 THR A C 1
ATOM 580 O O . THR A 1 75 ? -3.279 4.375 0.103 1 79.75 75 THR A O 1
ATOM 583 N N . THR A 1 76 ? -5.066 3.443 0.911 1 69.31 76 THR A N 1
ATOM 584 C CA . THR A 1 76 ? -5.16 2.414 -0.119 1 69.31 76 THR A CA 1
ATOM 585 C C . THR A 1 76 ? -5.254 3.043 -1.506 1 69.31 76 THR A C 1
ATOM 587 O O . THR A 1 76 ? -4.715 2.508 -2.475 1 69.31 76 THR A O 1
ATOM 590 N N . THR A 1 77 ? -5.887 4.234 -1.642 1 67.38 77 THR A N 1
ATOM 591 C CA . THR A 1 77 ? -6.137 4.918 -2.904 1 67.38 77 THR A CA 1
ATOM 592 C C . THR A 1 77 ? -4.922 5.738 -3.328 1 67.38 77 THR A C 1
ATOM 594 O O . THR A 1 77 ? -4.973 6.465 -4.324 1 67.38 77 THR A O 1
ATOM 597 N N . GLY A 1 78 ? -3.832 5.668 -2.629 1 73.5 78 GLY A N 1
ATOM 598 C CA . GLY A 1 78 ? -2.6 6.344 -2.994 1 73.5 78 GLY A CA 1
ATOM 599 C C . GLY A 1 78 ? -2.531 7.773 -2.484 1 73.5 78 GLY A C 1
ATOM 600 O O . GLY A 1 78 ? -1.607 8.516 -2.826 1 73.5 78 GLY A O 1
ATOM 601 N N . VAL A 1 79 ? -3.547 8.133 -1.7 1 83.5 79 VAL A N 1
ATOM 602 C CA . VAL A 1 79 ? -3.527 9.445 -1.067 1 83.5 79 VAL A CA 1
ATOM 603 C C . VAL A 1 79 ? -2.596 9.422 0.143 1 83.5 79 VAL A C 1
ATOM 605 O O . VAL A 1 79 ? -2.604 8.469 0.923 1 83.5 79 VAL A O 1
ATOM 608 N N . LYS A 1 80 ? -1.755 10.445 0.219 1 89.12 80 LYS A N 1
ATOM 609 C CA . LYS A 1 80 ? -0.781 10.578 1.299 1 89.12 80 LYS A CA 1
ATOM 610 C C . LYS A 1 80 ? -1.266 11.57 2.354 1 89.12 80 LYS A C 1
ATOM 612 O O . LYS A 1 80 ? -1.594 12.719 2.033 1 89.12 80 LYS A O 1
ATOM 617 N N . LEU A 1 81 ? -1.453 11.141 3.604 1 93.75 81 LEU A N 1
ATOM 618 C CA . LEU A 1 81 ? -1.779 11.992 4.738 1 93.75 81 LEU A CA 1
ATOM 619 C C . LEU A 1 81 ? -0.534 12.305 5.559 1 93.75 81 LEU A C 1
ATOM 621 O O . LEU A 1 81 ? 0.221 11.398 5.918 1 93.75 81 LEU A O 1
ATOM 625 N N . LEU A 1 82 ? -0.303 13.578 5.742 1 95.56 82 LEU A N 1
ATOM 626 C CA . LEU A 1 82 ? 0.872 14.023 6.48 1 95.56 82 LEU A CA 1
ATOM 627 C C . LEU A 1 82 ? 0.464 14.836 7.707 1 95.56 82 LEU A C 1
ATOM 629 O O . LEU A 1 82 ? -0.424 15.688 7.629 1 95.56 82 LEU A O 1
ATOM 633 N N . VAL A 1 83 ? 1.019 14.555 8.844 1 96.44 83 VAL A N 1
ATOM 634 C CA . VAL A 1 83 ? 0.852 15.336 10.062 1 96.44 83 VAL A CA 1
ATOM 635 C C . VAL A 1 83 ? 2.219 15.742 10.609 1 96.44 83 VAL A C 1
ATOM 637 O O . VAL A 1 83 ? 3.068 14.891 10.875 1 96.44 83 VAL A O 1
ATOM 640 N N . ILE A 1 84 ? 2.467 17.016 10.672 1 95.75 84 ILE A N 1
ATOM 641 C CA . ILE A 1 84 ? 3.693 17.531 11.273 1 95.75 84 ILE A CA 1
ATOM 642 C C . ILE A 1 84 ? 3.418 17.984 12.703 1 95.75 84 ILE A C 1
ATOM 644 O O . ILE A 1 84 ? 2.508 18.781 12.945 1 95.75 84 ILE A O 1
ATOM 648 N N . ILE A 1 85 ? 4.168 17.469 13.625 1 94.5 85 ILE A N 1
ATOM 649 C CA . ILE A 1 85 ? 3.996 17.75 15.047 1 94.5 85 ILE A CA 1
ATOM 650 C C . ILE A 1 85 ? 5.082 18.719 15.516 1 94.5 85 ILE A C 1
ATOM 652 O O . ILE A 1 85 ? 6.254 18.562 15.148 1 94.5 85 ILE A O 1
ATOM 656 N N . ASP A 1 86 ? 4.684 19.812 16.203 1 93.88 86 ASP A N 1
ATOM 657 C CA . ASP A 1 86 ? 5.586 20.562 17.062 1 93.88 86 ASP A CA 1
ATOM 658 C C . ASP A 1 86 ? 5.75 19.891 18.422 1 93.88 86 ASP A C 1
ATOM 660 O O . ASP A 1 86 ? 4.844 19.953 19.25 1 93.88 86 ASP A O 1
ATOM 664 N N . LEU A 1 87 ? 6.879 19.328 18.641 1 89.25 87 LEU A N 1
ATOM 665 C CA . LEU A 1 87 ? 7.113 18.469 19.797 1 89.25 87 LEU A CA 1
ATOM 666 C C . LEU A 1 87 ? 7.301 19.297 21.062 1 89.25 87 LEU A C 1
ATOM 668 O O . LEU A 1 87 ? 7.168 18.781 22.172 1 89.25 87 LEU A O 1
ATOM 672 N N . ILE A 1 88 ? 7.758 20.5 20.984 1 84.94 88 ILE A N 1
ATOM 673 C CA . ILE A 1 88 ? 8.07 21.344 22.141 1 84.94 88 ILE A CA 1
ATOM 674 C C . ILE A 1 88 ? 6.852 22.188 22.5 1 84.94 88 ILE A C 1
ATOM 676 O O . ILE A 1 88 ? 6.574 22.406 23.688 1 84.94 88 ILE A O 1
ATOM 680 N N . GLY A 1 89 ? 6.039 22.547 21.641 1 78.19 89 GLY A N 1
ATOM 681 C CA . GLY A 1 89 ? 4.871 23.375 21.875 1 78.19 89 GLY A CA 1
ATOM 682 C C . GLY A 1 89 ? 5.223 24.797 22.297 1 78.19 89 GLY A C 1
ATOM 683 O O . GLY A 1 89 ? 6.391 25.188 22.266 1 78.19 89 GLY A O 1
ATOM 684 N N . GLN A 1 90 ? 4.316 25.859 22.5 1 66.19 90 GLN A N 1
ATOM 685 C CA . GLN A 1 90 ? 4.539 27.25 22.844 1 66.19 90 GLN A CA 1
ATOM 686 C C . GLN A 1 90 ? 4.887 27.406 24.328 1 66.19 90 GLN A C 1
ATOM 688 O O . GLN A 1 90 ? 4.219 26.844 25.188 1 66.19 90 GLN A O 1
ATOM 693 N N . SER A 1 91 ? 6.219 27.531 24.609 1 54.88 91 SER A N 1
ATOM 694 C CA . SER A 1 91 ? 6.562 27.859 25.984 1 54.88 91 SER A CA 1
ATOM 695 C C . SER A 1 91 ? 5.863 29.141 26.438 1 54.88 91 SER A C 1
ATOM 697 O O . SER A 1 91 ? 5.863 30.141 25.719 1 54.88 91 SER A O 1
ATOM 699 N N . THR A 1 92 ? 4.863 29.188 27.172 1 51.84 92 THR A N 1
ATOM 700 C CA . THR A 1 92 ? 4.387 30.422 27.766 1 51.84 92 THR A CA 1
ATOM 701 C C . THR A 1 92 ? 5.48 31.062 28.609 1 51.84 92 THR A C 1
ATOM 703 O O . THR A 1 92 ? 6.262 30.375 29.266 1 51.84 92 THR A O 1
ATOM 706 N N . PRO A 1 93 ? 5.84 32.375 28.406 1 50.25 93 PRO A N 1
ATOM 707 C CA . PRO A 1 93 ? 6.848 33.062 29.219 1 50.25 93 PRO A CA 1
ATOM 708 C C . PRO A 1 93 ? 6.676 32.812 30.719 1 50.25 93 PRO A C 1
ATOM 710 O O . PRO A 1 93 ? 7.629 32.969 31.484 1 50.25 93 PRO A O 1
ATOM 713 N N . ASN A 1 94 ? 5.426 32.969 31.297 1 47.62 94 ASN A N 1
ATOM 714 C CA . ASN A 1 94 ? 5.293 32.844 32.75 1 47.62 94 ASN A CA 1
ATOM 715 C C . ASN A 1 94 ? 5.68 31.453 33.219 1 47.62 94 ASN A C 1
ATOM 717 O O . ASN A 1 94 ? 5.406 31.094 34.375 1 47.62 94 ASN A O 1
ATOM 721 N N . ASP A 1 95 ? 5.91 30.547 32.406 1 44.41 95 ASP A N 1
ATOM 722 C CA . ASP A 1 95 ? 6.355 29.266 32.938 1 44.41 95 ASP A CA 1
ATOM 723 C C . ASP A 1 95 ? 7.742 29.359 33.562 1 44.41 95 ASP A C 1
ATOM 725 O O . ASP A 1 95 ? 8.727 29.609 32.844 1 44.41 95 ASP A O 1
ATOM 729 N N . THR A 1 96 ? 7.836 29.953 34.781 1 39.44 96 THR A N 1
ATOM 730 C CA . THR A 1 96 ? 8.898 29.891 35.781 1 39.44 96 THR A CA 1
ATOM 731 C C . THR A 1 96 ? 9.695 28.594 35.656 1 39.44 96 THR A C 1
ATOM 733 O O . THR A 1 96 ? 9.211 27.625 35.062 1 39.44 96 THR A O 1
ATOM 736 N N . GLU A 1 97 ? 11.023 28.531 36.375 1 40.5 97 GLU A N 1
ATOM 737 C CA . GLU A 1 97 ? 12.133 27.625 36.656 1 40.5 97 GLU A CA 1
ATOM 738 C C . GLU A 1 97 ? 11.625 26.219 36.969 1 40.5 97 GLU A C 1
ATOM 740 O O . GLU A 1 97 ? 12.406 25.266 36.969 1 40.5 97 GLU A O 1
ATOM 745 N N . ASN A 1 98 ? 10.57 26.125 37.812 1 38.84 98 ASN A N 1
ATOM 746 C CA . ASN A 1 98 ? 10.375 24.891 38.562 1 38.84 98 ASN A CA 1
ATOM 747 C C . ASN A 1 98 ? 10.031 23.719 37.625 1 38.84 98 ASN A C 1
ATOM 749 O O . ASN A 1 98 ? 9.891 22.578 38.094 1 38.84 98 ASN A O 1
ATOM 753 N N . GLN A 1 99 ? 9.25 24 36.625 1 39.22 99 GLN A N 1
ATOM 754 C CA . GLN A 1 99 ? 8.766 22.797 35.969 1 39.22 99 GLN A CA 1
ATOM 755 C C . GLN A 1 99 ? 9.836 22.219 35.031 1 39.22 99 GLN A C 1
ATOM 757 O O . GLN A 1 99 ? 9.695 22.281 33.812 1 39.22 99 GLN A O 1
ATOM 762 N N . LYS A 1 100 ? 11.055 22.469 35.375 1 36.59 100 LYS A N 1
ATOM 763 C CA . LYS A 1 100 ? 12.219 21.734 34.875 1 36.59 100 LYS A CA 1
ATOM 764 C C . LYS A 1 100 ? 11.875 20.266 34.625 1 36.59 100 LYS A C 1
ATOM 766 O O . LYS A 1 100 ? 12.547 19.578 33.875 1 36.59 100 LYS A O 1
ATOM 771 N N . GLY A 1 101 ? 11.391 19.609 35.719 1 34.91 101 GLY A N 1
ATOM 772 C CA . GLY A 1 101 ? 11.469 18.172 35.875 1 34.91 101 GLY A CA 1
ATOM 773 C C . GLY A 1 101 ? 10.555 17.406 34.938 1 34.91 101 GLY A C 1
ATOM 774 O O . GLY A 1 101 ? 10.422 16.188 35.031 1 34.91 101 GLY A O 1
ATOM 775 N N . SER A 1 102 ? 9.32 17.984 34.906 1 36.62 102 SER A N 1
ATOM 776 C CA . SER A 1 102 ? 8.508 16.938 34.281 1 36.62 102 SER A CA 1
ATOM 777 C C . SER A 1 102 ? 9.086 16.531 32.906 1 36.62 102 SER A C 1
ATOM 779 O O . SER A 1 102 ? 9.391 17.391 32.094 1 36.62 102 SER A O 1
ATOM 781 N N . GLY A 1 103 ? 9.781 15.539 33 1 33.72 103 GLY A N 1
ATOM 782 C CA . GLY A 1 103 ? 10.539 14.734 32.062 1 33.72 103 GLY A CA 1
ATOM 783 C C . GLY A 1 103 ? 10.086 14.914 30.625 1 33.72 103 GLY A C 1
ATOM 784 O O . GLY A 1 103 ? 8.906 15.164 30.359 1 33.72 103 GLY A O 1
ATOM 785 N N . ARG A 1 104 ? 10.82 15.68 29.703 1 35.94 104 ARG A N 1
ATOM 786 C CA . ARG A 1 104 ? 10.883 15.281 28.297 1 35.94 104 ARG A CA 1
ATOM 787 C C . ARG A 1 104 ? 10.211 13.93 28.078 1 35.94 104 ARG A C 1
ATOM 789 O O . ARG A 1 104 ? 10.875 12.93 27.812 1 35.94 104 ARG A O 1
ATOM 796 N N . THR A 1 105 ? 9.406 13.602 29.109 1 38.25 105 THR A N 1
ATOM 797 C CA . THR A 1 105 ? 8.75 12.359 28.719 1 38.25 105 THR A CA 1
ATOM 798 C C . THR A 1 105 ? 8.492 12.32 27.219 1 38.25 105 THR A C 1
ATOM 800 O O . THR A 1 105 ? 7.824 13.203 26.688 1 38.25 105 THR A O 1
ATOM 803 N N . GLY A 1 106 ? 9.516 12.25 26.578 1 41.22 106 GLY A N 1
ATOM 804 C CA . GLY A 1 106 ? 9.711 11.961 25.156 1 41.22 106 GLY A CA 1
ATOM 805 C C . GLY A 1 106 ? 8.453 11.484 24.469 1 41.22 106 GLY A C 1
ATOM 806 O O . GLY A 1 106 ? 8.039 10.336 24.656 1 41.22 106 GLY A O 1
ATOM 807 N N . LEU A 1 107 ? 7.438 12.188 24.625 1 49.97 107 LEU A N 1
ATOM 808 C CA . LEU A 1 107 ? 6.387 11.688 23.734 1 49.97 107 LEU A CA 1
ATOM 809 C C . LEU A 1 107 ? 6.984 11.055 22.484 1 49.97 107 LEU A C 1
ATOM 811 O O . LEU A 1 107 ? 7.227 11.75 21.5 1 49.97 107 LEU A O 1
ATOM 815 N N . LYS A 1 108 ? 8.094 10.383 22.688 1 56.84 108 LYS A N 1
ATOM 816 C CA . LYS A 1 108 ? 9.016 9.805 21.703 1 56.84 108 LYS A CA 1
ATOM 817 C C . LYS A 1 108 ? 8.312 9.531 20.375 1 56.84 108 LYS A C 1
ATOM 819 O O . LYS A 1 108 ? 8.828 9.883 19.312 1 56.84 108 LYS A O 1
ATOM 824 N N . ASN A 1 109 ? 7.203 8.719 20.516 1 67 109 ASN A N 1
ATOM 825 C CA . ASN A 1 109 ? 6.508 8.352 19.297 1 67 109 ASN A CA 1
ATOM 826 C C . ASN A 1 109 ? 4.996 8.484 19.438 1 67 109 ASN A C 1
ATOM 828 O O . ASN A 1 109 ? 4.32 7.539 19.844 1 67 109 ASN A O 1
ATOM 832 N N . PRO A 1 110 ? 4.5 9.938 19.391 1 77.75 110 PRO A N 1
ATOM 833 C CA . PRO A 1 110 ? 3.045 10.039 19.516 1 77.75 110 PRO A CA 1
ATOM 834 C C . PRO A 1 110 ? 2.305 9.07 18.594 1 77.75 110 PRO A C 1
ATOM 836 O O . PRO A 1 110 ? 2.748 8.812 17.469 1 77.75 110 PRO A O 1
ATOM 839 N N . ASP A 1 111 ? 1.337 8.453 19.266 1 85.56 111 ASP A N 1
ATOM 840 C CA . ASP A 1 111 ? 0.475 7.609 18.453 1 85.56 111 ASP A CA 1
ATOM 841 C C . ASP A 1 111 ? -0.507 8.453 17.641 1 85.56 111 ASP A C 1
ATOM 843 O O . ASP A 1 111 ? -1.484 8.969 18.188 1 85.56 111 ASP A O 1
ATOM 847 N N . LEU A 1 112 ? -0.28 8.617 16.375 1 90.94 112 LEU A N 1
ATOM 848 C CA . LEU A 1 112 ? -1.093 9.469 15.508 1 90.94 112 LEU A CA 1
ATOM 849 C C . LEU A 1 112 ? -2.072 8.625 14.695 1 90.94 112 LEU A C 1
ATOM 851 O O . LEU A 1 112 ? -2.771 9.148 13.82 1 90.94 112 LEU A O 1
ATOM 855 N N . LYS A 1 113 ? -2.145 7.348 15.062 1 87.62 113 LYS A N 1
ATOM 856 C CA . LYS A 1 113 ? -3.039 6.465 14.32 1 87.62 113 LYS A CA 1
ATOM 857 C C . LYS A 1 113 ? -4.48 6.961 14.383 1 87.62 113 LYS A C 1
ATOM 859 O O . LYS A 1 113 ? -5.16 7.051 13.359 1 87.62 113 LYS A O 1
ATOM 864 N N . PRO A 1 114 ? -4.984 7.363 15.609 1 90.19 114 PRO A N 1
ATOM 865 C CA . PRO A 1 114 ? -6.359 7.863 15.656 1 90.19 114 PRO A CA 1
ATOM 866 C C . PRO A 1 114 ? -6.559 9.117 14.805 1 90.19 114 PRO A C 1
ATOM 868 O O . PRO A 1 114 ? -7.617 9.289 14.195 1 90.19 114 PRO A O 1
ATOM 871 N N . VAL A 1 115 ? -5.52 10 14.727 1 93.62 115 VAL A N 1
ATOM 872 C CA . VAL A 1 115 ? -5.602 11.203 13.914 1 93.62 115 VAL A CA 1
ATOM 873 C C . VAL A 1 115 ? -5.676 10.828 12.438 1 93.62 115 VAL A C 1
ATOM 875 O O . VAL A 1 115 ? -6.527 11.336 11.703 1 93.62 115 VAL A O 1
ATOM 878 N N . PHE A 1 116 ? -4.816 9.93 12 1 92.94 116 PHE A N 1
ATOM 879 C CA . PHE A 1 116 ? -4.789 9.516 10.602 1 92.94 116 PHE A CA 1
ATOM 880 C C . PHE A 1 116 ? -6.086 8.812 10.219 1 92.94 116 PHE A C 1
ATOM 882 O O . PHE A 1 116 ? -6.609 9.016 9.125 1 92.94 116 PHE A O 1
ATOM 889 N N . ARG A 1 117 ? -6.645 8.047 11.141 1 88.62 117 ARG A N 1
ATOM 890 C CA . ARG A 1 117 ? -7.918 7.379 10.867 1 88.62 117 ARG A CA 1
ATOM 891 C C . ARG A 1 117 ? -9.047 8.398 10.719 1 88.62 117 ARG A C 1
ATOM 893 O O . ARG A 1 117 ? -9.891 8.258 9.836 1 88.62 117 ARG A O 1
ATOM 900 N N . ALA A 1 118 ? -8.992 9.352 11.602 1 92.75 118 ALA A N 1
ATOM 901 C CA . ALA A 1 118 ? -10 10.406 11.516 1 92.75 118 ALA A CA 1
ATOM 902 C C . ALA A 1 118 ? -9.867 11.18 10.203 1 92.75 118 ALA A C 1
ATOM 904 O O . ALA A 1 118 ? -10.875 11.508 9.57 1 92.75 118 ALA A O 1
ATOM 905 N N . LEU A 1 119 ? -8.656 11.508 9.781 1 93.56 119 LEU A N 1
ATOM 906 C CA . LEU A 1 119 ? -8.414 12.203 8.523 1 93.56 119 LEU A CA 1
ATOM 907 C C . LEU A 1 119 ? -8.883 11.359 7.34 1 93.56 119 LEU A C 1
ATOM 909 O O . LEU A 1 119 ? -9.5 11.875 6.41 1 93.56 119 LEU A O 1
ATOM 913 N N . GLN A 1 120 ? -8.562 10.102 7.414 1 87.38 120 GLN A N 1
ATOM 914 C CA . GLN A 1 120 ? -8.977 9.18 6.359 1 87.38 120 GLN A CA 1
ATOM 915 C C . GLN A 1 120 ? -10.5 9.117 6.254 1 87.38 120 GLN A C 1
ATOM 917 O O . GLN A 1 120 ? -11.055 9.18 5.156 1 87.38 120 GLN A O 1
ATOM 922 N N . THR A 1 121 ? -11.117 8.984 7.395 1 88.62 121 THR A N 1
ATOM 923 C CA . THR A 1 121 ? -12.57 8.953 7.434 1 88.62 121 THR A CA 1
ATOM 924 C C . THR A 1 121 ? -13.156 10.234 6.844 1 88.62 121 THR A C 1
ATOM 926 O O . THR A 1 121 ? -14.086 10.188 6.039 1 88.62 121 THR A O 1
ATOM 929 N N . ALA A 1 122 ? -12.578 11.391 7.262 1 91.62 122 ALA A N 1
ATOM 930 C CA . ALA A 1 122 ? -13.023 12.672 6.734 1 91.62 122 ALA A CA 1
ATOM 931 C C . ALA A 1 122 ? -12.859 12.734 5.219 1 91.62 122 ALA A C 1
ATOM 933 O O . ALA A 1 122 ? -13.734 13.242 4.512 1 91.62 122 ALA A O 1
ATOM 934 N N . TYR A 1 123 ? -11.812 12.219 4.715 1 88.19 123 TYR A N 1
ATOM 935 C CA . TYR A 1 123 ? -11.539 12.242 3.285 1 88.19 123 TYR A CA 1
ATOM 936 C C . TYR A 1 123 ? -12.508 11.336 2.529 1 88.19 123 TYR A C 1
ATOM 938 O O . TYR A 1 123 ? -12.992 11.695 1.453 1 88.19 123 TYR A O 1
ATOM 946 N N . ILE A 1 124 ? -12.781 10.195 3.025 1 83.5 124 ILE A N 1
ATOM 947 C CA . ILE A 1 124 ? -13.734 9.266 2.424 1 83.5 124 ILE A CA 1
ATOM 948 C C . ILE A 1 124 ? -15.109 9.922 2.346 1 83.5 124 ILE A C 1
ATOM 950 O O . ILE A 1 124 ? -15.789 9.828 1.322 1 83.5 124 ILE A O 1
ATOM 954 N N . ARG A 1 125 ? -15.508 10.57 3.482 1 85.94 125 ARG A N 1
ATOM 955 C CA . ARG A 1 125 ? -16.781 11.281 3.498 1 85.94 125 ARG A CA 1
ATOM 956 C C . ARG A 1 125 ? -16.812 12.367 2.422 1 85.94 125 ARG A C 1
ATOM 958 O O . ARG A 1 125 ? -17.844 12.578 1.784 1 85.94 125 ARG A O 1
ATOM 965 N N . LEU A 1 126 ? -15.688 13.023 2.26 1 85.75 126 LEU A N 1
ATOM 966 C CA . LEU A 1 126 ? -15.555 14.031 1.21 1 85.75 126 LEU A CA 1
ATOM 967 C C . LEU A 1 126 ? -15.797 13.414 -0.165 1 85.75 126 LEU A C 1
ATOM 969 O O . LEU A 1 126 ? -16.516 13.984 -0.985 1 85.75 126 LEU A O 1
ATOM 973 N N . LEU A 1 127 ? -15.211 12.227 -0.44 1 80.75 127 LEU A N 1
ATOM 974 C CA . LEU A 1 127 ? -15.305 11.555 -1.732 1 80.75 127 LEU A CA 1
ATOM 975 C C . LEU A 1 127 ? -16.734 11.055 -1.982 1 80.75 127 LEU A C 1
ATOM 977 O O . LEU A 1 127 ? -17.125 10.859 -3.131 1 80.75 127 LEU A O 1
ATOM 981 N N . GLN A 1 128 ? -17.406 10.812 -0.935 1 77.81 128 GLN A N 1
ATOM 982 C CA . GLN A 1 128 ? -18.781 10.336 -1.032 1 77.81 128 GLN A CA 1
ATOM 983 C C . GLN A 1 128 ? -19.75 11.492 -1.219 1 77.81 128 GLN A C 1
ATOM 985 O O . GLN A 1 128 ? -20.938 11.281 -1.438 1 77.81 128 GLN A O 1
ATOM 990 N N . ASN A 1 129 ? -19.219 12.72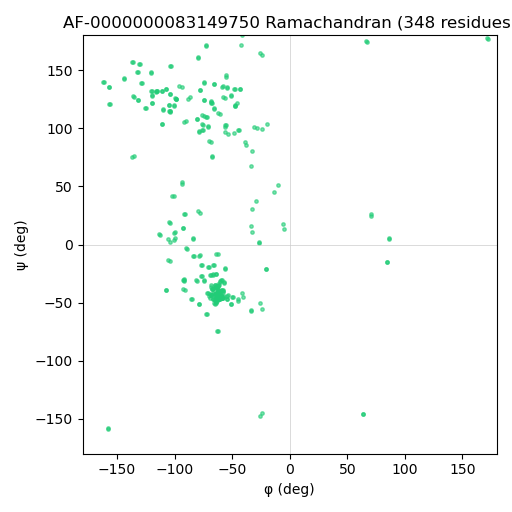7 -1.055 1 79.44 129 ASN A N 1
ATOM 991 C CA . ASN A 1 129 ? -20.047 13.906 -1.264 1 79.44 129 ASN A CA 1
ATOM 992 C C . ASN A 1 129 ? -20.328 14.133 -2.744 1 79.44 129 ASN A C 1
ATOM 994 O O . ASN A 1 129 ? -19.422 14.43 -3.521 1 79.44 129 ASN A O 1
ATOM 998 N N . PRO A 1 130 ? -21.594 13.93 -3.26 1 76.62 130 PRO A N 1
ATOM 999 C CA . PRO A 1 130 ? -21.953 14.078 -4.672 1 76.62 130 PRO A CA 1
ATOM 1000 C C . PRO A 1 130 ? -21.609 15.453 -5.23 1 76.62 130 PRO A C 1
ATOM 1002 O O . PRO A 1 130 ? -21.484 15.617 -6.449 1 76.62 130 PRO A O 1
ATOM 1005 N N . PHE A 1 131 ? -21.438 16.484 -4.383 1 76.75 131 PHE A N 1
ATOM 1006 C CA . PHE A 1 131 ? -21.125 17.844 -4.828 1 76.75 131 PHE A CA 1
ATOM 1007 C C . PHE A 1 131 ? -19.609 18.047 -4.93 1 76.75 131 PHE A C 1
ATOM 1009 O O . PHE A 1 131 ? -19.156 19.125 -5.285 1 76.75 131 PHE A O 1
ATOM 1016 N N . TYR A 1 132 ? -18.828 17.016 -4.539 1 73.12 132 TYR A N 1
ATOM 1017 C CA . TYR A 1 132 ? -17.375 17.094 -4.625 1 73.12 132 TYR A CA 1
ATOM 1018 C C . TYR A 1 132 ? -16.844 16.281 -5.809 1 73.12 132 TYR A C 1
ATOM 1020 O O . TYR A 1 132 ? -17.172 15.102 -5.953 1 73.12 132 TYR A O 1
ATOM 1028 N N . SER A 1 133 ? -16.234 16.812 -6.875 1 63.22 133 SER A N 1
ATOM 1029 C CA . SER A 1 133 ? -15.578 16.078 -7.953 1 63.22 133 SER A CA 1
ATOM 1030 C C . SER A 1 133 ? -14.062 16.266 -7.91 1 63.22 133 SER A C 1
ATOM 1032 O O . SER A 1 133 ? -13.562 17.359 -8.156 1 63.22 133 SER A O 1
ATOM 1034 N N . PRO A 1 134 ? -13.312 15.25 -7.422 1 57.88 134 PRO A N 1
ATOM 1035 C CA . PRO A 1 134 ? -11.852 15.383 -7.367 1 57.88 134 PRO A CA 1
ATOM 1036 C C . PRO A 1 134 ? -11.242 15.75 -8.719 1 57.88 134 PRO A C 1
ATOM 1038 O O . PRO A 1 134 ? -10.234 16.453 -8.773 1 57.88 134 PRO A O 1
ATOM 1041 N N . ASP A 1 135 ? -11.68 15.102 -9.891 1 52.91 135 ASP A N 1
ATOM 1042 C CA . ASP A 1 135 ? -11.203 15.328 -11.258 1 52.91 135 ASP A CA 1
ATOM 1043 C C . ASP A 1 135 ? -11.445 16.766 -11.688 1 52.91 135 ASP A C 1
ATOM 1045 O O . ASP A 1 135 ? -10.711 17.297 -12.531 1 52.91 135 ASP A O 1
ATOM 1049 N N . ASP A 1 136 ? -12.406 17.344 -11.242 1 51.59 136 ASP A N 1
ATOM 1050 C CA . ASP A 1 136 ? -12.703 18.719 -11.641 1 51.59 136 ASP A CA 1
ATOM 1051 C C . ASP A 1 136 ? -11.633 19.688 -11.133 1 51.59 136 ASP A C 1
ATOM 1053 O O . ASP A 1 136 ? -11.516 20.797 -11.625 1 51.59 136 ASP A O 1
ATOM 1057 N N . HIS A 1 137 ? -10.914 19.219 -10.211 1 47.75 137 HIS A N 1
ATOM 1058 C CA . HIS A 1 137 ? -9.875 20.094 -9.656 1 47.75 137 HIS A CA 1
ATOM 1059 C C . HIS A 1 137 ? -8.492 19.672 -10.148 1 47.75 137 HIS A C 1
ATOM 1061 O O . HIS A 1 137 ? -7.477 20.047 -9.547 1 47.75 137 HIS A O 1
ATOM 1067 N N . VAL A 1 138 ? -8.422 18.672 -11.062 1 44.62 138 VAL A N 1
ATOM 1068 C CA . VAL A 1 138 ? -7.125 18.438 -11.688 1 44.62 138 VAL A CA 1
ATOM 1069 C C . VAL A 1 138 ? -6.703 19.688 -12.477 1 44.62 138 VAL A C 1
ATOM 1071 O O . VAL A 1 138 ? -7.461 20.188 -13.305 1 44.62 138 VAL A O 1
ATOM 1074 N N . PRO A 1 139 ? -5.676 20.328 -12.047 1 40.62 139 PRO A N 1
ATOM 1075 C CA . PRO A 1 139 ? -5.328 21.5 -12.859 1 40.62 139 PRO A CA 1
ATOM 1076 C C . PRO A 1 139 ? -5.375 21.203 -14.359 1 40.62 139 PRO A C 1
ATOM 1078 O O . PRO A 1 139 ? -4.844 20.188 -14.812 1 40.62 139 PRO A O 1
ATOM 1081 N N . THR A 1 140 ? -6.438 21.516 -15.18 1 37.56 140 THR A N 1
ATOM 1082 C CA . THR A 1 140 ? -6.316 21.484 -16.641 1 37.56 140 THR A CA 1
ATOM 1083 C C . THR A 1 140 ? -4.867 21.719 -17.062 1 37.56 140 THR A C 1
ATOM 1085 O O . THR A 1 140 ? -4.02 22.062 -16.234 1 37.56 140 THR A O 1
ATOM 1088 N N . VAL A 1 141 ? -4.57 22.469 -18.406 1 36 141 VAL A N 1
ATOM 1089 C CA . VAL A 1 141 ? -3.352 22.75 -19.156 1 36 141 VAL A CA 1
ATOM 1090 C C . VAL A 1 141 ? -2.268 23.266 -18.203 1 36 141 VAL A C 1
ATOM 1092 O O . VAL A 1 141 ? -2.502 24.188 -17.438 1 36 141 VAL A O 1
ATOM 1095 N N . ARG A 1 142 ? -1.009 22.547 -18.109 1 39.03 142 ARG A N 1
ATOM 1096 C CA . ARG A 1 142 ? 0.331 22.797 -17.594 1 39.03 142 ARG A CA 1
ATOM 1097 C C . ARG A 1 142 ? 0.668 24.281 -17.609 1 39.03 142 ARG A C 1
ATOM 1099 O O . ARG A 1 142 ? 1.831 24.656 -17.453 1 39.03 142 ARG A O 1
ATOM 1106 N N . THR A 1 143 ? -0.25 25.125 -18.031 1 36.38 143 THR A N 1
ATOM 1107 C CA . THR A 1 143 ? 0.549 26.328 -18.266 1 36.38 143 THR A CA 1
ATOM 1108 C C . THR A 1 143 ? 1.153 26.828 -16.953 1 36.38 143 THR A C 1
ATOM 1110 O O . THR A 1 143 ? 2.27 27.344 -16.953 1 36.38 143 THR A O 1
ATOM 1113 N N . ALA A 1 144 ? 0.288 27.5 -15.969 1 38.19 144 ALA A N 1
ATOM 1114 C CA . ALA A 1 144 ? 0.992 28.266 -14.945 1 38.19 144 ALA A CA 1
ATOM 1115 C C . ALA A 1 144 ? 1.368 27.375 -13.758 1 38.19 144 ALA A C 1
ATOM 1117 O O . ALA A 1 144 ? 0.703 26.375 -13.484 1 38.19 144 ALA A O 1
ATOM 1118 N N . PRO A 1 145 ? 2.639 27.328 -13.312 1 40.34 145 PRO A N 1
ATOM 1119 C CA . PRO A 1 145 ? 3.156 26.641 -12.125 1 40.34 145 PRO A CA 1
ATOM 1120 C C . PRO A 1 145 ? 2.131 26.562 -10.992 1 40.34 145 PRO A C 1
ATOM 1122 O O . PRO A 1 145 ? 1.471 27.547 -10.68 1 40.34 145 PRO A O 1
ATOM 1125 N N . PRO A 1 146 ? 1.424 25.453 -10.727 1 41.56 146 PRO A N 1
ATOM 1126 C CA . PRO A 1 146 ? 0.392 25.438 -9.688 1 41.56 146 PRO A CA 1
ATOM 1127 C C . PRO A 1 146 ? 0.775 26.266 -8.461 1 41.56 146 PRO A C 1
ATOM 1129 O O . PRO A 1 146 ? 1.847 26.062 -7.887 1 41.56 146 PRO A O 1
ATOM 1132 N N . THR A 1 147 ? 0.565 27.516 -8.398 1 40.03 147 THR A N 1
ATOM 1133 C CA . THR A 1 147 ? 0.688 28.297 -7.164 1 40.03 147 THR A CA 1
ATOM 1134 C C . THR A 1 147 ? 0.055 27.547 -5.992 1 40.03 147 THR A C 1
ATOM 1136 O O . THR A 1 147 ? -0.836 26.719 -6.184 1 40.03 147 THR A O 1
ATOM 1139 N N . LEU A 1 148 ? 0.689 27.406 -4.707 1 45.19 148 LEU A N 1
ATOM 1140 C CA . LEU A 1 148 ? 0.102 27 -3.436 1 45.19 148 LEU A CA 1
ATOM 1141 C C . LEU A 1 148 ? -1.412 27.188 -3.451 1 45.19 148 LEU A C 1
ATOM 1143 O O . LEU A 1 148 ? -2.119 26.625 -2.613 1 45.19 148 LEU A O 1
ATOM 1147 N N . GLY A 1 149 ? -1.97 27.984 -4.262 1 45.47 149 GLY A N 1
ATOM 1148 C CA . GLY A 1 149 ? -3.352 28.438 -4.309 1 45.47 149 GLY A CA 1
ATOM 1149 C C . GLY A 1 149 ? -4.324 27.344 -4.695 1 45.47 149 GLY A C 1
ATOM 1150 O O . GLY A 1 149 ? -5.535 27.484 -4.516 1 45.47 149 GLY A O 1
ATOM 1151 N N . SER A 1 150 ? -4.023 26.453 -5.508 1 53.44 150 SER A N 1
ATOM 1152 C CA . SER A 1 150 ? -5.223 25.734 -5.91 1 53.44 150 SER A CA 1
ATOM 1153 C C . SER A 1 150 ? -5.438 24.5 -5.047 1 53.44 150 SER A C 1
ATOM 1155 O O . SER A 1 150 ? -5.145 23.375 -5.469 1 53.44 150 SER A O 1
ATOM 1157 N N . LEU A 1 151 ? -5.41 24.75 -3.697 1 60.09 151 LEU A N 1
ATOM 1158 C CA . LEU A 1 151 ? -5.914 23.672 -2.861 1 60.09 151 LEU A CA 1
ATOM 1159 C C . LEU A 1 151 ? -7.254 23.156 -3.381 1 60.09 151 LEU A C 1
ATOM 1161 O O . LEU A 1 151 ? -8.148 23.953 -3.693 1 60.09 151 LEU A O 1
ATOM 1165 N N . GLN A 1 152 ? -7.254 21.781 -3.742 1 70.19 152 GLN A N 1
ATOM 1166 C CA . GLN A 1 152 ? -8.32 21.172 -4.523 1 70.19 152 GLN A CA 1
ATOM 1167 C C . GLN A 1 152 ? -9.562 20.922 -3.662 1 70.19 152 GLN A C 1
ATOM 1169 O O . GLN A 1 152 ? -10.672 20.844 -4.18 1 70.19 152 GLN A O 1
ATOM 1174 N N . ILE A 1 153 ? -9.289 20.953 -2.318 1 78.56 153 ILE A N 1
ATOM 1175 C CA . ILE A 1 153 ? -10.453 20.594 -1.519 1 78.56 153 ILE A CA 1
ATOM 1176 C C . ILE A 1 153 ? -11.047 21.859 -0.883 1 78.56 153 ILE A C 1
ATOM 1178 O O . ILE A 1 153 ? -10.375 22.531 -0.098 1 78.56 153 ILE A O 1
ATOM 1182 N N . ALA A 1 154 ? -12.281 22.266 -1.234 1 77.56 154 ALA A N 1
ATOM 1183 C CA . ALA A 1 154 ? -12.984 23.422 -0.704 1 77.56 154 ALA A CA 1
ATOM 1184 C C . ALA A 1 154 ? -14.203 23.016 0.116 1 77.56 154 ALA A C 1
ATOM 1186 O O . ALA A 1 154 ? -14.953 23.859 0.604 1 77.56 154 ALA A O 1
ATOM 1187 N N . ASP A 1 155 ? -14.359 21.719 0.382 1 85.31 155 ASP A N 1
ATOM 1188 C CA . ASP A 1 155 ? -15.492 21.234 1.164 1 85.31 155 ASP A CA 1
ATOM 1189 C C . ASP A 1 155 ? -15.398 21.703 2.615 1 85.31 155 ASP A C 1
ATOM 1191 O O . ASP A 1 155 ? -14.43 21.391 3.311 1 85.31 155 ASP A O 1
ATOM 1195 N N . HIS A 1 156 ? -16.422 22.438 3.09 1 88.88 156 HIS A N 1
ATOM 1196 C CA . HIS A 1 156 ? -16.391 23.094 4.398 1 88.88 156 HIS A CA 1
ATOM 1197 C C . HIS A 1 156 ? -16.391 22.062 5.523 1 88.88 156 HIS A C 1
ATOM 1199 O O . HIS A 1 156 ? -15.734 22.25 6.547 1 88.88 156 HIS A O 1
ATOM 1205 N N . LYS A 1 157 ? -17.203 20.969 5.277 1 90.12 157 LYS A N 1
ATOM 1206 C CA . LYS A 1 157 ? -17.234 19.938 6.312 1 90.12 157 LYS A CA 1
ATOM 1207 C C . LYS A 1 157 ? -15.867 19.297 6.504 1 90.12 157 LYS A C 1
ATOM 1209 O O . LYS A 1 157 ? -15.438 19.078 7.637 1 90.12 157 LYS A O 1
ATOM 1214 N N . PHE A 1 158 ? -15.242 19.062 5.449 1 92.06 158 PHE A N 1
ATOM 1215 C CA . PHE A 1 158 ? -13.914 18.469 5.496 1 92.06 158 PHE A CA 1
ATOM 1216 C C . PHE A 1 158 ? -12.922 19.406 6.156 1 92.06 158 PHE A C 1
ATOM 1218 O O . PHE A 1 158 ? -12.18 19.016 7.059 1 92.06 158 PHE A O 1
ATOM 1225 N N . ILE A 1 159 ? -12.93 20.656 5.75 1 92.5 159 ILE A N 1
ATOM 1226 C CA . ILE A 1 159 ? -12 21.641 6.273 1 92.5 159 ILE A CA 1
ATOM 1227 C C . ILE A 1 159 ? -12.219 21.828 7.773 1 92.5 159 ILE A C 1
ATOM 1229 O O . ILE A 1 159 ? -11.258 21.891 8.547 1 92.5 159 ILE A O 1
ATOM 1233 N N . ALA A 1 160 ? -13.484 21.844 8.164 1 94.12 160 ALA A N 1
ATOM 1234 C CA . ALA A 1 160 ? -13.82 22 9.578 1 94.12 160 ALA A CA 1
ATOM 1235 C C . ALA A 1 160 ? -13.289 20.812 10.391 1 94.12 160 ALA A C 1
ATOM 1237 O O . ALA A 1 160 ? -12.781 20.984 11.5 1 94.12 160 ALA A O 1
ATOM 1238 N N . LYS A 1 161 ? -13.469 19.641 9.805 1 94.38 161 LYS A N 1
ATOM 1239 C CA . LYS A 1 161 ? -12.992 18.453 10.492 1 94.38 161 LYS A CA 1
ATOM 1240 C C . LYS A 1 161 ? -11.477 18.469 10.664 1 94.38 161 LYS A C 1
ATOM 1242 O O . LYS A 1 161 ? -10.961 18.141 11.734 1 94.38 161 LYS A O 1
ATOM 1247 N N . VAL A 1 162 ? -10.742 18.844 9.594 1 95.25 162 VAL A N 1
ATOM 1248 C CA . VAL A 1 162 ? -9.281 18.922 9.641 1 95.25 162 VAL A CA 1
ATOM 1249 C C . VAL A 1 162 ? -8.859 19.953 10.688 1 95.25 162 VAL A C 1
ATOM 1251 O O . VAL A 1 162 ? -7.953 19.703 11.484 1 95.25 162 VAL A O 1
ATOM 1254 N N . LYS A 1 163 ? -9.531 21.094 10.719 1 95.12 163 LYS A N 1
ATOM 1255 C CA . LYS A 1 163 ? -9.227 22.141 11.68 1 95.12 163 LYS A CA 1
ATOM 1256 C C . LYS A 1 163 ? -9.484 21.672 13.109 1 95.12 163 LYS A C 1
ATOM 1258 O O . LYS A 1 163 ? -8.68 21.938 14.008 1 95.12 163 LYS A O 1
ATOM 1263 N N . HIS A 1 164 ? -10.586 21 13.258 1 95.44 164 HIS A N 1
ATOM 1264 C CA . HIS A 1 164 ? -10.93 20.469 14.578 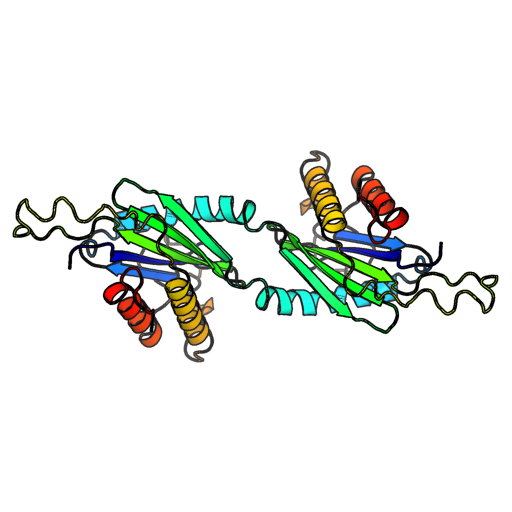1 95.44 164 HIS A CA 1
ATOM 1265 C C . HIS A 1 164 ? -9.867 19.516 15.094 1 95.44 164 HIS A C 1
ATOM 1267 O O . HIS A 1 164 ? -9.438 19.609 16.234 1 95.44 164 HIS A O 1
ATOM 1273 N N . LEU A 1 165 ? -9.422 18.625 14.227 1 94.69 165 LEU A N 1
ATOM 1274 C CA . LEU A 1 165 ? -8.391 17.656 14.594 1 94.69 165 LEU A CA 1
ATOM 1275 C C . LEU A 1 165 ? -7.102 18.344 15 1 94.69 165 LEU A C 1
ATOM 1277 O O . LEU A 1 165 ? -6.504 18 16.031 1 94.69 165 LEU A O 1
ATOM 1281 N N . GLY A 1 166 ? -6.633 19.328 14.219 1 94.94 166 GLY A N 1
ATOM 1282 C CA . GLY A 1 166 ? -5.398 20.047 14.5 1 94.94 166 GLY A CA 1
ATOM 1283 C C . GLY A 1 166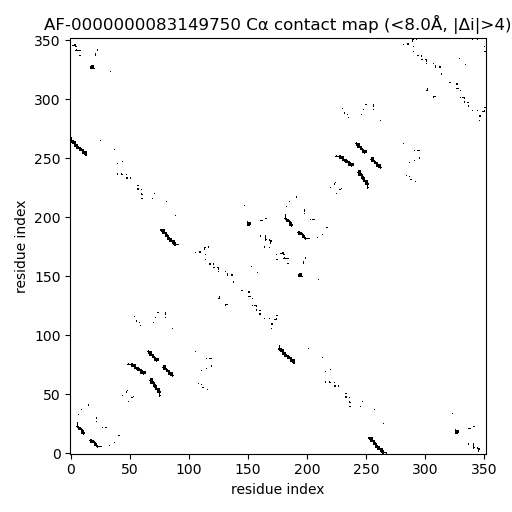 ? -5.457 20.859 15.781 1 94.94 166 GLY A C 1
ATOM 1284 O O . GLY A 1 166 ? -4.484 20.922 16.531 1 94.94 166 GLY A O 1
ATOM 1285 N N . ASP A 1 167 ? -6.66 21.406 16.062 1 93.62 167 ASP A N 1
ATOM 1286 C CA . ASP A 1 167 ? -6.816 22.312 17.203 1 93.62 167 ASP A CA 1
ATOM 1287 C C . ASP A 1 167 ? -6.965 21.531 18.5 1 93.62 167 ASP A C 1
ATOM 1289 O O . ASP A 1 167 ? -6.547 22 19.562 1 93.62 167 ASP A O 1
ATOM 1293 N N . THR A 1 168 ? -7.543 20.312 18.453 1 92.25 168 THR A N 1
ATOM 1294 C CA . THR A 1 168 ? -7.945 19.656 19.688 1 92.25 168 THR A CA 1
ATOM 1295 C C . THR A 1 168 ? -6.984 18.531 20.031 1 92.25 168 THR A C 1
ATOM 1297 O O . THR A 1 168 ? -6.992 18.016 21.141 1 92.25 168 THR A O 1
ATOM 1300 N N . TRP A 1 169 ? -6.18 18.172 19.078 1 91.56 169 TRP A N 1
ATOM 1301 C CA . TRP A 1 169 ? -5.344 17.016 19.328 1 91.56 169 TRP A CA 1
ATOM 1302 C C . TRP A 1 169 ? -4.336 17.281 20.438 1 91.56 169 TRP A C 1
ATOM 1304 O O . TRP A 1 169 ? -3.736 18.359 20.484 1 91.56 169 TRP A O 1
ATOM 1314 N N . ALA A 1 170 ? -4.152 16.344 21.281 1 86.5 170 ALA A N 1
ATOM 1315 C CA . ALA A 1 170 ? -3.127 16.25 22.312 1 86.5 170 ALA A CA 1
ATOM 1316 C C . ALA A 1 170 ? -2.645 14.82 22.5 1 86.5 170 ALA A C 1
ATOM 1318 O O . ALA A 1 170 ? -3.418 13.875 22.328 1 86.5 170 ALA A O 1
ATOM 1319 N N . PRO A 1 171 ? -1.362 14.773 22.75 1 82.94 171 PRO A N 1
ATOM 1320 C CA . PRO A 1 171 ? -0.861 13.406 22.938 1 82.94 171 PRO A CA 1
ATOM 1321 C C . PRO A 1 171 ? -1.674 12.609 23.953 1 82.94 171 PRO A C 1
ATOM 1323 O O . PRO A 1 171 ? -1.946 13.102 25.047 1 82.94 171 PRO A O 1
ATOM 1326 N N . GLY A 1 172 ? -2.094 11.438 23.516 1 77.75 172 GLY A N 1
ATOM 1327 C CA . GLY A 1 172 ? -2.807 10.562 24.422 1 77.75 172 GLY A CA 1
ATOM 1328 C C . GLY A 1 172 ? -4.289 10.867 24.516 1 77.75 172 GLY A C 1
ATOM 1329 O O . GLY A 1 172 ? -5.047 10.117 25.141 1 77.75 172 GLY A O 1
ATOM 1330 N N . ALA A 1 173 ? -4.723 12.047 24.031 1 79.19 173 ALA A N 1
ATOM 1331 C CA . ALA A 1 173 ? -6.141 12.391 24.047 1 79.19 173 ALA A CA 1
ATOM 1332 C C . ALA A 1 173 ? -6.914 11.633 22.984 1 79.19 173 ALA A C 1
ATOM 1334 O O . ALA A 1 173 ? -6.367 11.312 21.922 1 79.19 173 ALA A O 1
ATOM 1335 N N . PRO A 1 174 ? -8.156 11.164 23.375 1 79.31 174 PRO A N 1
ATOM 1336 C CA . PRO A 1 174 ? -8.977 10.516 22.344 1 79.31 174 PRO A CA 1
ATOM 1337 C C . PRO A 1 174 ? -9.258 11.438 21.156 1 79.31 174 PRO A C 1
ATOM 1339 O O . PRO A 1 174 ? -9.391 12.648 21.328 1 79.31 174 PRO A O 1
ATOM 1342 N N . VAL A 1 175 ? -9.133 10.883 19.891 1 79.81 175 VAL A N 1
ATOM 1343 C CA . VAL A 1 175 ? -9.414 11.633 18.672 1 79.81 175 VAL A CA 1
ATOM 1344 C C . VAL A 1 175 ? -10.875 11.438 18.266 1 79.81 175 VAL A C 1
ATOM 1346 O O . VAL A 1 175 ? -11.352 10.305 18.156 1 79.81 175 VAL A O 1
ATOM 1349 N N . ALA A 1 176 ? -11.805 12.477 18.469 1 62.78 176 ALA A N 1
ATOM 1350 C CA . ALA A 1 176 ? -13.219 12.43 18.141 1 62.78 176 ALA A CA 1
ATOM 1351 C C . ALA A 1 176 ? -13.477 12.977 16.734 1 62.78 176 ALA A C 1
ATOM 1353 O O . ALA A 1 176 ? -12.75 13.859 16.266 1 62.78 176 ALA A O 1
ATOM 1354 N N . MET B 1 1 ? -1.078 26.141 26.703 1 46.41 1 MET B N 1
ATOM 1355 C CA . MET B 1 1 ? -1.114 24.672 26.766 1 46.41 1 MET B CA 1
ATOM 1356 C C . MET B 1 1 ? 0.189 24.078 26.25 1 46.41 1 MET B C 1
ATOM 1358 O O . MET B 1 1 ? 0.534 24.25 25.078 1 46.41 1 MET B O 1
ATOM 1362 N N . SER B 1 2 ? 1.145 23.844 27.156 1 65.5 2 SER B N 1
ATOM 1363 C CA . SER B 1 2 ? 2.541 23.422 27.156 1 65.5 2 SER B CA 1
ATOM 1364 C C . SER B 1 2 ? 2.674 21.969 26.75 1 65.5 2 SER B C 1
ATOM 1366 O O . SER B 1 2 ? 2.035 21.094 27.344 1 65.5 2 SER B O 1
ATOM 1368 N N . GLY B 1 3 ? 2.82 21.609 25.422 1 78.62 3 GLY B N 1
ATOM 1369 C CA . GLY B 1 3 ? 3.084 20.266 24.969 1 78.62 3 GLY B CA 1
ATOM 1370 C C . GLY B 1 3 ? 2.99 20.094 23.469 1 78.62 3 GLY B C 1
ATOM 1371 O O . GLY B 1 3 ? 2.787 21.078 22.75 1 78.62 3 GLY B O 1
ATOM 1372 N N . PRO B 1 4 ? 3.244 19 23.078 1 87 4 PRO B N 1
ATOM 1373 C CA . PRO B 1 4 ? 3.219 18.734 21.641 1 87 4 PRO B CA 1
ATOM 1374 C C . PRO B 1 4 ? 1.888 19.125 20.984 1 87 4 PRO B C 1
ATOM 1376 O O . PRO B 1 4 ? 0.828 18.922 21.594 1 87 4 PRO B O 1
ATOM 1379 N N . LYS B 1 5 ? 1.975 19.766 19.875 1 91.81 5 LYS B N 1
ATOM 1380 C CA . LYS B 1 5 ? 0.795 20.188 19.125 1 91.81 5 LYS B CA 1
ATOM 1381 C C . LYS B 1 5 ? 0.971 19.922 17.625 1 91.81 5 LYS B C 1
ATOM 1383 O O . LYS B 1 5 ? 2.098 19.828 17.141 1 91.81 5 LYS B O 1
ATOM 1388 N N . ILE B 1 6 ? -0.123 19.812 16.953 1 94.5 6 ILE B N 1
ATOM 1389 C CA . ILE B 1 6 ? -0.064 19.688 15.508 1 94.5 6 ILE B CA 1
ATOM 1390 C C . ILE B 1 6 ? 0.273 21.031 14.875 1 94.5 6 ILE B C 1
ATOM 1392 O O . ILE B 1 6 ? -0.381 22.031 15.156 1 94.5 6 ILE B O 1
ATOM 1396 N N . ALA B 1 7 ? 1.33 21.078 14.078 1 96.25 7 ALA B N 1
ATOM 1397 C CA . ALA B 1 7 ? 1.767 22.297 13.391 1 96.25 7 ALA B CA 1
ATOM 1398 C C . ALA B 1 7 ? 1.145 22.391 12 1 96.25 7 ALA B C 1
ATOM 1400 O O . ALA B 1 7 ? 0.912 23.5 11.492 1 96.25 7 ALA B O 1
ATOM 1401 N N . CYS B 1 8 ? 0.891 21.219 11.398 1 97 8 CYS B N 1
ATOM 1402 C CA . CYS B 1 8 ? 0.433 21.203 10.016 1 97 8 CYS B CA 1
ATOM 1403 C C . CYS B 1 8 ? -0.216 19.859 9.664 1 97 8 CYS B C 1
ATOM 1405 O O . CYS B 1 8 ? 0.251 18.812 10.102 1 97 8 CYS B O 1
ATOM 1407 N N . ILE B 1 9 ? -1.29 19.844 8.93 1 96.69 9 ILE B N 1
ATOM 1408 C CA . ILE B 1 9 ? -1.892 18.672 8.312 1 96.69 9 ILE B CA 1
ATOM 1409 C C . ILE B 1 9 ? -1.923 18.844 6.793 1 96.69 9 ILE B C 1
ATOM 1411 O O . ILE B 1 9 ? -2.391 19.859 6.289 1 96.69 9 ILE B O 1
ATOM 1415 N N . GLY B 1 10 ? -1.299 17.922 6.094 1 95.81 10 GLY B N 1
ATOM 1416 C CA . GLY B 1 10 ? -1.31 17.906 4.637 1 95.81 10 GLY B CA 1
ATOM 1417 C C . GLY B 1 10 ? -1.997 16.672 4.062 1 95.81 10 GLY B C 1
ATOM 1418 O O . GLY B 1 10 ? -1.779 15.562 4.531 1 95.81 10 GLY B O 1
ATOM 1419 N N . ILE B 1 11 ? -2.887 16.859 3.105 1 93.06 11 ILE B N 1
ATOM 1420 C CA . ILE B 1 11 ? -3.484 15.82 2.285 1 93.06 11 ILE B CA 1
ATOM 1421 C C . ILE B 1 11 ? -2.973 15.93 0.851 1 93.06 11 ILE B C 1
ATOM 1423 O O . ILE B 1 11 ? -3.182 16.953 0.19 1 93.06 11 ILE B O 1
ATOM 1427 N N . ILE B 1 12 ? -2.262 14.914 0.425 1 91.06 12 ILE B N 1
ATOM 1428 C CA . ILE B 1 12 ? -1.592 14.93 -0.87 1 91.06 12 ILE B CA 1
ATOM 1429 C C . ILE B 1 12 ? -2.199 13.867 -1.779 1 91.06 12 ILE B C 1
ATOM 1431 O O . ILE B 1 12 ? -2.365 12.711 -1.371 1 91.06 12 ILE B O 1
ATOM 1435 N N . GLY B 1 13 ? -2.504 14.195 -2.947 1 83.5 13 GLY B N 1
ATOM 1436 C CA . GLY B 1 13 ? -3.111 13.297 -3.91 1 83.5 13 GLY B CA 1
ATOM 1437 C C . GLY B 1 13 ? -2.145 12.258 -4.449 1 83.5 13 GLY B C 1
ATOM 1438 O O . GLY B 1 13 ? -0.939 12.336 -4.199 1 83.5 13 GLY B O 1
ATOM 1439 N N . LYS B 1 14 ? -2.703 11.305 -5.184 1 74.19 14 LYS B N 1
ATOM 1440 C CA . LYS B 1 14 ? -1.957 10.18 -5.734 1 74.19 14 LYS B CA 1
ATOM 1441 C C . LYS B 1 14 ? -0.837 10.664 -6.652 1 74.19 14 LYS B C 1
ATOM 1443 O O . LYS B 1 14 ? 0.234 10.055 -6.703 1 74.19 14 LYS B O 1
ATOM 1448 N N . ALA B 1 15 ? -1.053 11.742 -7.27 1 74.06 15 ALA B N 1
ATOM 1449 C CA . ALA B 1 15 ? -0.083 12.297 -8.211 1 74.06 15 ALA B CA 1
ATOM 1450 C C . ALA B 1 15 ? 0.856 13.281 -7.527 1 74.06 15 ALA B C 1
ATOM 1452 O O . ALA B 1 15 ? 1.435 14.156 -8.18 1 74.06 15 ALA B O 1
ATOM 1453 N N . ASP B 1 16 ? 0.916 13.336 -6.234 1 82 16 ASP B N 1
ATOM 1454 C CA . ASP B 1 16 ? 1.785 14.164 -5.406 1 82 16 ASP B CA 1
ATOM 1455 C C . ASP B 1 16 ? 1.382 15.633 -5.484 1 82 16 ASP B C 1
ATOM 1457 O O . ASP B 1 16 ? 2.223 16.516 -5.34 1 82 16 ASP B O 1
ATOM 1461 N N . ASN B 1 17 ? 0.182 15.852 -5.762 1 83.5 17 ASN B N 1
ATOM 1462 C CA . ASN B 1 17 ? -0.379 17.188 -5.75 1 83.5 17 ASN B CA 1
ATOM 1463 C C . ASN B 1 17 ? -1.071 17.5 -4.426 1 83.5 17 ASN B C 1
ATOM 1465 O O . ASN B 1 17 ? -1.818 16.672 -3.904 1 83.5 17 ASN B O 1
ATOM 1469 N N . PRO B 1 18 ? -0.806 18.703 -3.939 1 88.5 18 PRO B N 1
ATOM 1470 C CA . PRO B 1 18 ? -1.479 19.047 -2.684 1 88.5 18 PRO B CA 1
ATOM 1471 C C . PRO B 1 18 ? -2.986 19.219 -2.85 1 88.5 18 PRO B C 1
ATOM 1473 O O . PRO B 1 18 ? -3.43 20.031 -3.672 1 88.5 18 PRO B O 1
ATOM 1476 N N . LEU B 1 19 ? -3.723 18.5 -2.117 1 86.69 19 LEU B N 1
ATOM 1477 C CA . LEU B 1 19 ? -5.176 18.625 -2.123 1 86.69 19 LEU B CA 1
ATOM 1478 C C . LEU B 1 19 ? -5.637 19.594 -1.038 1 86.69 19 LEU B C 1
ATOM 1480 O O . LEU B 1 19 ? -6.625 20.312 -1.218 1 86.69 19 LEU B O 1
ATOM 1484 N N . HIS B 1 20 ? -5.02 19.594 0.14 1 91.75 20 HIS B N 1
ATOM 1485 C CA . HIS B 1 20 ? -5.344 20.453 1.276 1 91.75 20 HIS B CA 1
ATOM 1486 C C . HIS B 1 20 ? -4.148 20.594 2.215 1 91.75 20 HIS B C 1
ATOM 1488 O O . HIS B 1 20 ? -3.465 19.609 2.51 1 91.75 20 HIS B O 1
ATOM 1494 N N . ILE B 1 21 ? -3.922 21.781 2.629 1 94.5 21 ILE B N 1
ATOM 1495 C CA . ILE B 1 21 ? -2.895 22.062 3.625 1 94.5 21 ILE B CA 1
ATOM 1496 C C . ILE B 1 21 ? -3.473 22.969 4.719 1 94.5 21 ILE B C 1
ATOM 1498 O O . ILE B 1 21 ? -4.055 24.016 4.426 1 94.5 21 ILE B O 1
ATOM 1502 N N . SER B 1 22 ? -3.393 22.547 5.961 1 95.5 22 SER B N 1
ATOM 1503 C CA . SER B 1 22 ? -3.801 23.344 7.105 1 95.5 22 SER B CA 1
ATOM 1504 C C . SER B 1 22 ? -2.633 23.578 8.062 1 95.5 22 SER B C 1
ATOM 1506 O O . SER B 1 22 ? -1.934 22.641 8.438 1 95.5 22 SER B O 1
ATOM 1508 N N . LEU B 1 23 ? -2.447 24.844 8.367 1 96.19 23 LEU B N 1
ATOM 1509 C CA . LEU B 1 23 ? -1.446 25.219 9.359 1 96.19 23 LEU B CA 1
ATOM 1510 C C . LEU B 1 23 ? -2.107 25.578 10.688 1 96.19 23 LEU B C 1
ATOM 1512 O O . LEU B 1 23 ? -3.246 26.047 10.711 1 96.19 23 LEU B O 1
ATOM 1516 N N . PHE B 1 24 ? -1.367 25.406 11.75 1 94.75 24 PHE B N 1
ATOM 1517 C CA . PHE B 1 24 ? -1.899 25.672 13.078 1 94.75 24 PHE B CA 1
ATOM 1518 C C . PHE B 1 24 ? -0.945 26.547 13.875 1 94.75 24 PHE B C 1
ATOM 1520 O O . PHE B 1 24 ? 0.251 26.609 13.578 1 94.75 24 PHE B O 1
ATOM 1527 N N . PRO B 1 25 ? -1.495 27.25 14.836 1 92.94 25 PRO B N 1
ATOM 1528 C CA . PRO B 1 25 ? -0.629 28.125 15.625 1 92.94 25 PRO B CA 1
ATOM 1529 C C . PRO B 1 25 ? 0.545 27.391 16.25 1 92.94 25 PRO B C 1
ATOM 1531 O O . PRO B 1 25 ? 0.393 26.234 16.688 1 92.94 25 PRO B O 1
ATOM 1534 N N . PRO B 1 26 ? 1.707 28.062 16.359 1 92.94 26 PRO B N 1
ATOM 1535 C CA . PRO B 1 26 ? 2.004 29.453 15.953 1 92.94 26 PRO B CA 1
ATOM 1536 C C . PRO B 1 26 ? 2.521 29.547 14.523 1 92.94 26 PRO B C 1
ATOM 1538 O O . PRO B 1 26 ? 3.242 30.5 14.188 1 92.94 26 PRO B O 1
ATOM 1541 N N . TYR B 1 27 ? 2.17 28.609 13.656 1 94.12 27 TYR B N 1
ATOM 1542 C CA . TYR B 1 27 ? 2.822 28.5 12.352 1 94.12 27 TYR B CA 1
ATOM 1543 C C . TYR B 1 27 ? 1.914 29.016 11.25 1 94.12 27 TYR B C 1
ATOM 1545 O O . TYR B 1 27 ? 2.148 28.75 10.062 1 94.12 27 TYR B O 1
ATOM 1553 N N . LEU B 1 28 ? 0.909 29.797 11.523 1 95.12 28 LEU B N 1
ATOM 1554 C CA . LEU B 1 28 ? -0.122 30.203 10.578 1 95.12 28 LEU B CA 1
ATOM 1555 C C . LEU B 1 28 ? 0.478 31.047 9.445 1 95.12 28 LEU B C 1
ATOM 1557 O O . LEU B 1 28 ? -0.027 31.016 8.32 1 95.12 28 LEU B O 1
ATOM 1561 N N . SER B 1 29 ? 1.606 31.734 9.617 1 94.69 29 SER B N 1
ATOM 1562 C CA . SER B 1 29 ? 2.209 32.625 8.617 1 94.69 29 SER B CA 1
ATOM 1563 C C . SER B 1 29 ? 3.365 31.922 7.898 1 94.69 29 SER B C 1
ATOM 1565 O O . SER B 1 29 ? 4.082 32.531 7.113 1 94.69 29 SER B O 1
ATOM 1567 N N . SER B 1 30 ? 3.623 30.641 8.172 1 94.69 30 SER B N 1
ATOM 1568 C CA . SER B 1 30 ? 4.773 29.922 7.633 1 94.69 30 SER B CA 1
ATOM 1569 C C . SER B 1 30 ? 4.371 29.047 6.461 1 94.69 30 SER B C 1
ATOM 1571 O O . SER B 1 30 ? 4.82 27.891 6.359 1 94.69 30 SER B O 1
ATOM 1573 N N . THR B 1 31 ? 3.502 29.547 5.551 1 92.12 31 THR B N 1
ATOM 1574 C CA . THR B 1 31 ? 2.912 28.766 4.469 1 92.12 31 THR B CA 1
ATOM 1575 C C . THR B 1 31 ? 3.994 28.234 3.533 1 92.12 31 THR B C 1
ATOM 1577 O O . THR B 1 31 ? 3.992 27.047 3.186 1 92.12 31 THR B O 1
ATOM 1580 N N . ILE B 1 32 ? 4.922 29.078 3.176 1 90.75 32 ILE B N 1
ATOM 1581 C CA . ILE B 1 32 ? 5.969 28.703 2.229 1 90.75 32 ILE B CA 1
ATOM 1582 C C . ILE B 1 32 ? 6.852 27.625 2.836 1 90.75 32 ILE B C 1
ATOM 1584 O O . ILE B 1 32 ? 7.121 26.594 2.195 1 90.75 32 ILE B O 1
ATOM 1588 N N . GLU B 1 33 ? 7.305 27.875 4.039 1 93.56 33 GLU B N 1
ATOM 1589 C CA . GLU B 1 33 ? 8.164 26.922 4.734 1 93.56 33 GLU B CA 1
ATOM 1590 C C . GLU B 1 33 ? 7.512 25.547 4.816 1 93.56 33 GLU B C 1
ATOM 1592 O O . GLU B 1 33 ? 8.141 24.547 4.484 1 93.56 33 GLU B O 1
ATOM 1597 N N . PHE B 1 34 ? 6.312 25.484 5.184 1 94.44 34 PHE B N 1
ATOM 1598 C CA . PHE B 1 34 ? 5.652 24.203 5.379 1 94.44 34 PHE B CA 1
ATOM 1599 C C . PHE B 1 34 ? 5.32 23.562 4.039 1 94.44 34 PHE B C 1
ATOM 1601 O O . PHE B 1 34 ? 5.305 22.328 3.926 1 94.44 34 PHE B O 1
ATOM 1608 N N . SER B 1 35 ? 5.051 24.344 3 1 92.31 35 SER B N 1
ATOM 1609 C CA . SER B 1 35 ? 4.926 23.781 1.658 1 92.31 35 SER B CA 1
ATOM 1610 C C . SER B 1 35 ? 6.195 23.047 1.242 1 92.31 35 SER B C 1
ATOM 1612 O O . SER B 1 35 ? 6.129 21.938 0.718 1 92.31 35 SER B O 1
ATOM 1614 N N . PHE B 1 36 ? 7.277 23.672 1.596 1 91.81 36 PHE B N 1
ATOM 1615 C CA . PHE B 1 36 ? 8.555 23.047 1.29 1 91.81 36 PHE B CA 1
ATOM 1616 C C . PHE B 1 36 ? 8.742 21.781 2.109 1 91.81 36 PHE B C 1
ATOM 1618 O O . PHE B 1 36 ? 9.227 20.766 1.594 1 91.81 36 PHE B O 1
ATOM 1625 N N . LEU B 1 37 ? 8.414 21.812 3.377 1 93.25 37 LEU B N 1
ATOM 1626 C CA . LEU B 1 37 ? 8.547 20.656 4.25 1 93.25 37 LEU B CA 1
ATOM 1627 C C . LEU B 1 37 ? 7.688 19.5 3.752 1 93.25 37 LEU B C 1
ATOM 1629 O O . LEU B 1 37 ? 8.148 18.359 3.697 1 93.25 37 LEU B O 1
ATOM 1633 N N . LEU B 1 38 ? 6.457 19.766 3.396 1 93.44 38 LEU B N 1
ATOM 1634 C CA . LEU B 1 38 ? 5.559 18.75 2.865 1 93.44 38 LEU B CA 1
ATOM 1635 C C . LEU B 1 38 ? 6.129 18.125 1.595 1 93.44 38 LEU B C 1
ATOM 1637 O O . LEU B 1 38 ? 6.125 16.906 1.438 1 93.44 38 LEU B O 1
ATOM 1641 N N . ASN B 1 39 ? 6.668 18.922 0.701 1 91.38 39 ASN B N 1
ATOM 1642 C CA . ASN B 1 39 ? 7.27 18.438 -0.537 1 91.38 39 ASN B CA 1
ATOM 1643 C C . ASN B 1 39 ? 8.477 17.547 -0.262 1 91.38 39 ASN B C 1
ATOM 1645 O O . ASN B 1 39 ? 8.641 16.516 -0.913 1 91.38 39 ASN B O 1
ATOM 1649 N N . SER B 1 40 ? 9.25 17.953 0.703 1 91.25 40 SER B N 1
ATOM 1650 C CA . SER B 1 40 ? 10.391 17.141 1.089 1 91.25 40 SER B CA 1
ATOM 1651 C C . SER B 1 40 ? 9.953 15.789 1.622 1 91.25 40 SER B C 1
ATOM 1653 O O . SER B 1 40 ? 10.625 14.773 1.403 1 91.25 40 SER B O 1
ATOM 1655 N N . CYS B 1 41 ? 8.82 15.703 2.357 1 92.25 41 CYS B N 1
ATOM 1656 C CA . CYS B 1 41 ? 8.305 14.461 2.916 1 92.25 41 CYS B CA 1
ATOM 1657 C C . CYS B 1 41 ? 7.852 13.508 1.81 1 92.25 41 CYS B C 1
ATOM 1659 O O . CYS B 1 41 ? 7.848 12.289 1.994 1 92.25 41 CYS B O 1
ATOM 1661 N N . LEU B 1 42 ? 7.484 14.062 0.612 1 88.44 42 LEU B N 1
ATOM 1662 C CA . LEU B 1 42 ? 7.035 13.211 -0.488 1 88.44 42 LEU B CA 1
ATOM 1663 C C . LEU B 1 42 ? 8.148 12.281 -0.95 1 88.44 42 LEU B C 1
ATOM 1665 O O . LEU B 1 42 ? 7.902 11.117 -1.263 1 88.44 42 LEU B O 1
ATOM 1669 N N . ASP B 1 43 ? 9.375 12.852 -0.91 1 84.81 43 ASP B N 1
ATOM 1670 C CA . ASP B 1 43 ? 10.523 12.008 -1.23 1 84.81 43 ASP B CA 1
ATOM 1671 C C . ASP B 1 43 ? 10.664 10.859 -0.232 1 84.81 43 ASP B C 1
ATOM 1673 O O . ASP B 1 43 ? 10.969 9.734 -0.615 1 84.81 43 ASP B O 1
ATOM 1677 N N . ILE B 1 44 ? 10.43 11.109 0.954 1 83.88 44 ILE B N 1
ATOM 1678 C CA . ILE B 1 44 ? 10.539 10.125 2.025 1 83.88 44 ILE B CA 1
ATOM 1679 C C . ILE B 1 44 ? 9.406 9.109 1.917 1 83.88 44 ILE B C 1
ATOM 1681 O O . ILE B 1 44 ? 9.617 7.914 2.104 1 83.88 44 ILE B O 1
ATOM 1685 N N . PHE B 1 45 ? 8.219 9.586 1.622 1 82.75 45 PHE B N 1
ATOM 1686 C CA . PHE B 1 45 ? 7.094 8.695 1.363 1 82.75 45 PHE B CA 1
ATOM 1687 C C . PHE B 1 45 ? 7.461 7.645 0.325 1 82.75 45 PHE B C 1
ATOM 1689 O O . PHE B 1 45 ? 7.195 6.457 0.516 1 82.75 45 PHE B O 1
ATOM 1696 N N . GLU B 1 46 ? 7.969 8.195 -0.714 1 76.88 46 GLU B N 1
ATOM 1697 C CA . GLU B 1 46 ? 8.328 7.305 -1.816 1 76.88 46 GLU B CA 1
ATOM 1698 C C . GLU B 1 46 ? 9.32 6.242 -1.366 1 76.88 46 GLU B C 1
ATOM 1700 O O . GLU B 1 46 ? 9.172 5.062 -1.698 1 76.88 46 GLU B O 1
ATOM 1705 N N . ILE B 1 47 ? 10.305 6.703 -0.625 1 74.25 47 ILE B N 1
ATOM 1706 C CA . ILE B 1 47 ? 11.336 5.805 -0.126 1 74.25 47 ILE B CA 1
ATOM 1707 C C . ILE B 1 47 ? 10.719 4.781 0.825 1 74.25 47 ILE B C 1
ATOM 1709 O O . ILE B 1 47 ? 10.984 3.582 0.713 1 74.25 47 ILE B O 1
ATOM 1713 N N . GLN B 1 48 ? 9.93 5.281 1.799 1 71.62 48 GLN B N 1
ATOM 1714 C CA . GLN B 1 48 ? 9.297 4.402 2.781 1 71.62 48 GLN B CA 1
ATOM 1715 C C . GLN B 1 48 ? 8.328 3.439 2.113 1 71.62 48 GLN B C 1
ATOM 1717 O O . GLN B 1 48 ? 8.227 2.275 2.506 1 71.62 48 GLN B O 1
ATOM 1722 N N . GLN B 1 49 ? 7.473 4.109 1.244 1 66.19 49 GLN B N 1
ATOM 1723 C CA . GLN B 1 49 ? 6.551 3.258 0.505 1 66.19 49 GLN B CA 1
ATOM 1724 C C . GLN B 1 49 ? 7.281 2.086 -0.144 1 66.19 49 GLN B C 1
ATOM 1726 O O . GLN B 1 49 ? 6.773 0.963 -0.16 1 66.19 49 GLN B O 1
ATOM 1731 N N . LYS B 1 50 ? 8.367 2.58 -0.711 1 60 50 LYS B N 1
ATOM 1732 C CA . LYS B 1 50 ? 9.164 1.534 -1.351 1 60 50 LYS B CA 1
ATOM 1733 C C . LYS B 1 50 ? 9.664 0.522 -0.325 1 60 50 LYS B C 1
ATOM 1735 O O . LYS B 1 50 ? 9.75 -0.672 -0.617 1 60 50 LYS B O 1
ATOM 1740 N N . GLN B 1 51 ? 9.961 1.251 0.89 1 56.75 51 GLN B N 1
ATOM 1741 C CA . GLN B 1 51 ? 10.477 0.385 1.941 1 56.75 51 GLN B CA 1
ATOM 1742 C C . GLN B 1 51 ? 9.359 -0.382 2.631 1 56.75 51 GLN B C 1
ATOM 1744 O O . GLN B 1 51 ? 9.555 -1.512 3.082 1 56.75 51 GLN B O 1
ATOM 1749 N N . THR B 1 52 ? 8.281 0.579 3.061 1 51.41 52 THR B N 1
ATOM 1750 C CA . THR B 1 52 ? 7.141 -0.018 3.748 1 51.41 52 THR B CA 1
ATOM 1751 C C . THR B 1 52 ? 6.277 -0.818 2.773 1 51.41 52 THR B C 1
ATOM 1753 O O . THR B 1 52 ? 5.672 -1.822 3.152 1 51.41 52 THR B O 1
ATOM 1756 N N . SER B 1 53 ? 5.742 0.157 1.599 1 49.25 53 SER B N 1
ATOM 1757 C CA . SER B 1 53 ? 5.031 -0.606 0.58 1 49.25 53 SER B CA 1
ATOM 1758 C C . SER B 1 53 ? 5.629 -1.998 0.412 1 49.25 53 SER B C 1
ATOM 1760 O O . SER B 1 53 ? 6.254 -2.293 -0.608 1 49.25 53 SER B O 1
ATOM 1762 N N . VAL B 1 54 ? 6.328 -2.189 1.408 1 48.25 54 VAL B N 1
ATOM 1763 C CA . VAL B 1 54 ? 6.738 -3.584 1.281 1 48.25 54 VAL B CA 1
ATOM 1764 C C . VAL B 1 54 ? 5.551 -4.43 0.827 1 48.25 54 VAL B C 1
ATOM 1766 O O . VAL B 1 54 ? 4.395 -4.035 0.996 1 48.25 54 VAL B O 1
ATOM 1769 N N . ASP B 1 55 ? 5.863 -5.555 0.544 1 58.38 55 ASP B N 1
ATOM 1770 C CA . ASP B 1 55 ? 5.133 -6.758 0.154 1 58.38 55 ASP B CA 1
ATOM 1771 C C . ASP B 1 55 ? 3.965 -7.023 1.102 1 58.38 55 ASP B C 1
ATOM 1773 O O . ASP B 1 55 ? 4.121 -6.949 2.322 1 58.38 55 ASP B O 1
ATOM 1777 N N . GLN B 1 56 ? 2.889 -6.566 0.647 1 68.81 56 GLN B N 1
ATOM 1778 C CA . GLN B 1 56 ? 1.696 -6.934 1.403 1 68.81 56 GLN B CA 1
ATOM 1779 C C . GLN B 1 56 ? 1.297 -8.383 1.126 1 68.81 56 GLN B C 1
ATOM 1781 O O . GLN B 1 56 ? 1.051 -8.758 -0.023 1 68.81 56 GLN B O 1
ATOM 1786 N N . ASP B 1 57 ? 1.48 -9.18 2.201 1 78.62 57 ASP B N 1
ATOM 1787 C CA . ASP B 1 57 ? 0.897 -10.516 2.125 1 78.62 57 ASP B CA 1
ATOM 1788 C C . ASP B 1 57 ? -0.626 -10.453 2.207 1 78.62 57 ASP B C 1
ATOM 1790 O O . ASP B 1 57 ? -1.185 -10.148 3.264 1 78.62 57 ASP B O 1
ATOM 1794 N N . LEU B 1 58 ? -1.312 -10.57 1.137 1 80.56 58 LEU B N 1
ATOM 1795 C CA . LEU B 1 58 ? -2.77 -10.531 1.118 1 80.56 58 LEU B CA 1
ATOM 1796 C C . LEU B 1 58 ? -3.359 -11.859 1.561 1 80.56 58 LEU B C 1
ATOM 1798 O O . LEU B 1 58 ? -4.566 -11.969 1.788 1 80.56 58 LEU B O 1
ATOM 1802 N N . GLY B 1 59 ? -2.457 -12.859 1.687 1 87.56 59 GLY B N 1
ATOM 1803 C CA . GLY B 1 59 ? -2.92 -14.18 2.084 1 87.56 59 GLY B CA 1
ATOM 1804 C C . GLY B 1 59 ? -3.861 -14.812 1.077 1 87.56 59 GLY B C 1
ATOM 1805 O O . GLY B 1 59 ? -3.664 -14.68 -0.133 1 87.56 5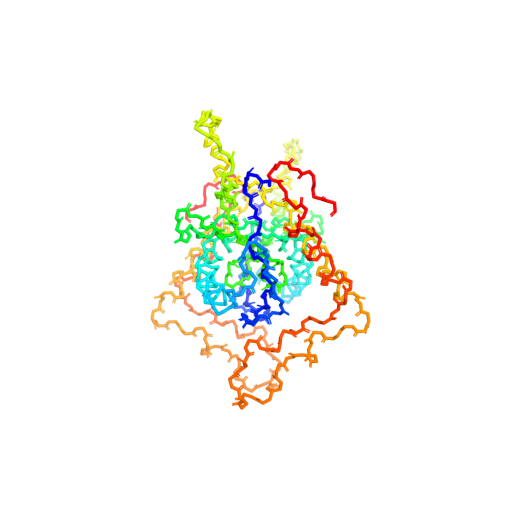9 GLY B O 1
ATOM 1806 N N . LEU B 1 60 ? -4.801 -15.555 1.678 1 88.31 60 LEU B N 1
ATOM 1807 C CA . LEU B 1 60 ? -5.793 -16.219 0.839 1 88.31 60 LEU B CA 1
ATOM 1808 C C . LEU B 1 60 ? -6.684 -15.195 0.141 1 88.31 60 LEU B C 1
ATOM 1810 O O . LEU B 1 60 ? -7.332 -14.383 0.798 1 88.31 60 LEU B O 1
ATOM 1814 N N . LEU B 1 61 ? -6.645 -15.18 -1.124 1 86.94 61 LEU B N 1
ATOM 1815 C CA . LEU B 1 61 ? -7.52 -14.312 -1.905 1 86.94 61 LEU B CA 1
ATOM 1816 C C . LEU B 1 61 ? -8.867 -14.984 -2.15 1 86.94 61 LEU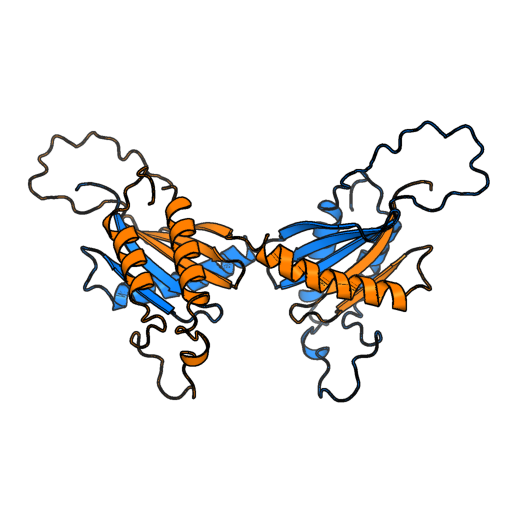 B C 1
ATOM 1818 O O . LEU B 1 61 ? -9.922 -14.367 -1.965 1 86.94 61 LEU B O 1
ATOM 1822 N N . HIS B 1 62 ? -8.68 -16.234 -2.557 1 88.44 62 HIS B N 1
ATOM 1823 C CA . HIS B 1 62 ? -9.875 -16.906 -3.049 1 88.44 62 HIS B CA 1
ATOM 1824 C C . HIS B 1 62 ? -9.719 -18.422 -2.947 1 88.44 62 HIS B C 1
ATOM 1826 O O . HIS B 1 62 ? -8.773 -19 -3.494 1 88.44 62 HIS B O 1
ATOM 1832 N N . ALA B 1 63 ? -10.633 -19.016 -2.197 1 92.06 63 ALA B N 1
ATOM 1833 C CA . ALA B 1 63 ? -10.812 -20.469 -2.328 1 92.06 63 ALA B CA 1
ATOM 1834 C C . ALA B 1 63 ? -11.633 -20.797 -3.568 1 92.06 63 ALA B C 1
ATOM 1836 O O . ALA B 1 63 ? -12.859 -20.719 -3.547 1 92.06 63 ALA B O 1
ATOM 1837 N N . ILE B 1 64 ? -10.977 -21.141 -4.668 1 88.56 64 ILE B N 1
ATOM 1838 C CA . ILE B 1 64 ? -11.609 -21.297 -5.973 1 88.56 64 ILE B CA 1
ATOM 1839 C C . ILE B 1 64 ? -12.602 -22.453 -5.934 1 88.56 64 ILE B C 1
ATOM 1841 O O . ILE B 1 64 ? -13.727 -22.328 -6.406 1 88.56 64 ILE B O 1
ATOM 1845 N N . ASP B 1 65 ? -12.211 -23.609 -5.363 1 89.94 65 ASP B N 1
ATOM 1846 C CA . ASP B 1 65 ? -13.047 -24.781 -5.098 1 89.94 65 ASP B CA 1
ATOM 1847 C C . ASP B 1 65 ? -12.445 -25.641 -3.988 1 89.94 65 ASP B C 1
ATOM 1849 O O . ASP B 1 65 ? -11.812 -25.125 -3.068 1 89.94 65 ASP B O 1
ATOM 1853 N N . GLU B 1 66 ? -12.812 -26.922 -3.951 1 88.44 66 GLU B N 1
ATOM 1854 C CA . GLU B 1 66 ? -12.305 -27.797 -2.898 1 88.44 66 GLU B CA 1
ATOM 1855 C C . GLU B 1 66 ? -10.82 -28.094 -3.092 1 88.44 66 GLU B C 1
ATOM 1857 O O . GLU B 1 66 ? -10.125 -28.422 -2.137 1 88.44 66 GLU B O 1
ATOM 1862 N N . ARG B 1 67 ? -10.391 -27.875 -4.312 1 90.06 67 ARG B N 1
ATOM 1863 C CA . ARG B 1 67 ? -9.055 -28.328 -4.668 1 90.06 67 ARG B CA 1
ATOM 1864 C C . ARG B 1 67 ? -8.094 -27.156 -4.812 1 90.06 67 ARG B C 1
ATOM 1866 O O . ARG B 1 67 ? -6.949 -27.219 -4.359 1 90.06 67 ARG B O 1
ATOM 1873 N N . LEU B 1 68 ? -8.555 -26.078 -5.379 1 93.5 68 LEU B N 1
ATOM 1874 C CA . LEU B 1 68 ? -7.656 -24.984 -5.746 1 93.5 68 LEU B CA 1
ATOM 1875 C C . LEU B 1 68 ? -7.902 -23.75 -4.871 1 93.5 68 LEU B C 1
ATOM 1877 O O . LEU B 1 68 ? -9.055 -23.422 -4.574 1 93.5 68 LEU B O 1
ATOM 1881 N N . ALA B 1 69 ? -6.844 -23.141 -4.316 1 94.81 69 ALA B N 1
ATOM 1882 C CA . ALA B 1 69 ? -6.887 -21.875 -3.568 1 94.81 69 ALA B CA 1
ATOM 1883 C C . ALA B 1 69 ? -5.859 -20.891 -4.105 1 94.81 69 ALA B C 1
ATOM 1885 O O . ALA B 1 69 ? -4.73 -21.266 -4.434 1 94.81 69 ALA B O 1
ATOM 1886 N N . ALA B 1 70 ? -6.227 -19.609 -4.215 1 95.38 70 ALA B N 1
ATOM 1887 C CA . ALA B 1 70 ? -5.359 -18.562 -4.738 1 95.38 70 ALA B CA 1
ATOM 1888 C C . ALA B 1 70 ? -4.883 -17.641 -3.619 1 95.38 70 ALA B C 1
ATOM 1890 O O . ALA B 1 70 ? -5.672 -17.219 -2.768 1 95.38 70 ALA B O 1
ATOM 1891 N N . TYR B 1 71 ? -3.643 -17.344 -3.582 1 93.06 71 TYR B N 1
ATOM 1892 C CA . TYR B 1 71 ? -3.006 -16.453 -2.623 1 93.06 71 TYR B CA 1
ATOM 1893 C C . TYR B 1 71 ? -2.338 -15.273 -3.332 1 93.06 71 TYR B C 1
ATOM 1895 O O . TYR B 1 71 ? -1.822 -15.422 -4.441 1 93.06 71 TYR B O 1
ATOM 1903 N N . GLY B 1 72 ? -2.336 -14.18 -2.682 1 92.5 72 GLY B N 1
ATOM 1904 C CA . GLY B 1 72 ? -1.846 -12.984 -3.346 1 92.5 72 GLY B CA 1
ATOM 1905 C C . GLY B 1 72 ? -0.853 -12.203 -2.508 1 92.5 72 GLY B C 1
ATOM 1906 O O . GLY B 1 72 ? -0.906 -12.234 -1.277 1 92.5 72 GLY B O 1
ATOM 1907 N N . TRP B 1 73 ? 0.035 -11.586 -3.127 1 88.19 73 TRP B N 1
ATOM 1908 C CA . TRP B 1 73 ? 1.03 -10.672 -2.576 1 88.19 73 TRP B CA 1
ATOM 1909 C C . TRP B 1 73 ? 1.154 -9.422 -3.436 1 88.19 73 TRP B C 1
ATOM 1911 O O . TRP B 1 73 ? 1.276 -9.508 -4.66 1 88.19 73 TRP B O 1
ATOM 1921 N N . LEU B 1 74 ? 1.028 -8.32 -2.777 1 84.62 74 LEU B N 1
ATOM 1922 C CA . LEU B 1 74 ? 1.172 -7.043 -3.463 1 84.62 74 LEU B CA 1
ATOM 1923 C C . LEU B 1 74 ? 2.514 -6.398 -3.135 1 84.62 74 LEU B C 1
ATOM 1925 O O . LEU B 1 74 ? 2.834 -6.184 -1.965 1 84.62 74 LEU B O 1
ATOM 1929 N N . THR B 1 75 ? 3.281 -6.18 -4.16 1 79.81 75 THR B N 1
ATOM 1930 C CA . THR B 1 75 ? 4.559 -5.512 -3.953 1 79.81 75 THR B CA 1
ATOM 1931 C C . THR B 1 75 ? 4.367 -4.004 -3.818 1 79.81 75 THR B C 1
ATOM 1933 O O . THR B 1 75 ? 3.336 -3.467 -4.23 1 79.81 75 THR B O 1
ATOM 1936 N N . THR B 1 76 ? 5.293 -3.373 -3.281 1 69.31 76 THR B N 1
ATOM 1937 C CA . THR B 1 76 ? 5.277 -1.926 -3.1 1 69.31 76 THR B CA 1
ATOM 1938 C C . THR B 1 76 ? 5.098 -1.213 -4.438 1 69.31 76 THR B C 1
ATOM 1940 O O . THR B 1 76 ? 4.441 -0.173 -4.508 1 69.31 76 THR B O 1
ATOM 1943 N N . THR B 1 77 ? 5.625 -1.772 -5.539 1 67.31 77 THR B N 1
ATOM 1944 C CA . THR B 1 77 ? 5.617 -1.177 -6.871 1 67.31 77 THR B CA 1
ATOM 1945 C C . THR B 1 77 ? 4.297 -1.46 -7.582 1 67.31 77 THR B C 1
ATOM 1947 O O . THR B 1 77 ? 4.137 -1.124 -8.758 1 67.31 77 THR B O 1
ATOM 1950 N N . GLY B 1 78 ? 3.348 -2.053 -6.945 1 73.62 78 GLY B N 1
ATOM 1951 C CA . GLY B 1 78 ? 2.031 -2.299 -7.512 1 73.62 78 GLY B CA 1
ATOM 1952 C C . GLY B 1 78 ? 1.957 -3.582 -8.32 1 73.62 78 GLY B C 1
ATOM 1953 O O . GLY B 1 78 ? 0.942 -3.861 -8.961 1 73.62 78 GLY B O 1
ATOM 1954 N N . VAL B 1 79 ? 3.066 -4.324 -8.297 1 83.56 79 VAL B N 1
ATOM 1955 C CA . VAL B 1 79 ? 3.07 -5.629 -8.953 1 83.56 79 VAL B CA 1
ATOM 1956 C C . VAL B 1 79 ? 2.361 -6.652 -8.062 1 83.56 79 VAL B C 1
ATOM 1958 O O . VAL B 1 79 ? 2.564 -6.676 -6.848 1 83.56 79 VAL B O 1
ATOM 1961 N N . LYS B 1 80 ? 1.485 -7.41 -8.688 1 89.31 80 LYS B N 1
ATOM 1962 C CA . LYS B 1 80 ? 0.7 -8.43 -8 1 89.31 80 LYS B CA 1
ATOM 1963 C C . LYS B 1 80 ? 1.289 -9.82 -8.227 1 89.31 80 LYS B C 1
ATOM 1965 O O . LYS B 1 80 ? 1.493 -10.242 -9.367 1 89.31 80 LYS B O 1
ATOM 1970 N N . LEU B 1 81 ? 1.695 -10.523 -7.168 1 93.88 81 LEU B N 1
ATOM 1971 C CA . LEU B 1 81 ? 2.146 -11.914 -7.211 1 93.88 81 LEU B CA 1
ATOM 1972 C C . LEU B 1 81 ? 1.03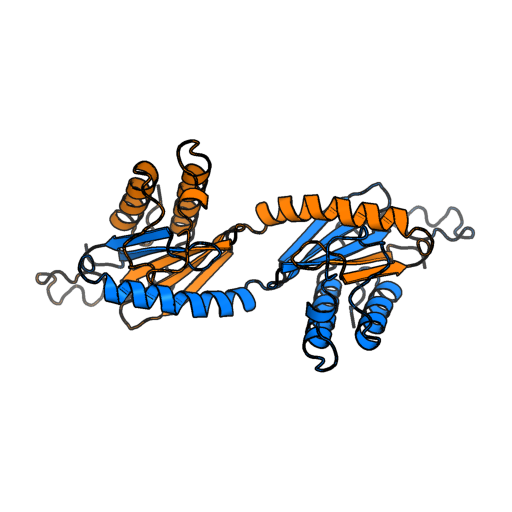4 -12.859 -6.777 1 93.88 81 LEU B C 1
ATOM 1974 O O . LEU B 1 81 ? 0.406 -12.656 -5.738 1 93.88 81 LEU B O 1
ATOM 1978 N N . LEU B 1 82 ? 0.764 -13.805 -7.637 1 95.56 82 LEU B N 1
ATOM 1979 C CA . LEU B 1 82 ? -0.3 -14.766 -7.371 1 95.56 82 LEU B CA 1
ATOM 1980 C C . LEU B 1 82 ? 0.25 -16.188 -7.34 1 95.56 82 LEU B C 1
ATOM 1982 O O . LEU B 1 82 ? 1.05 -16.562 -8.195 1 95.56 82 LEU B O 1
ATOM 1986 N N . VAL B 1 83 ? -0.099 -16.969 -6.344 1 96.44 83 VAL B N 1
ATOM 1987 C CA . VAL B 1 83 ? 0.216 -18.391 -6.25 1 96.44 83 VAL B CA 1
ATOM 1988 C C . VAL B 1 83 ? -1.066 -19.188 -6.031 1 96.44 83 VAL B C 1
ATOM 1990 O O . VAL B 1 83 ? -1.801 -18.938 -5.074 1 96.44 83 VAL B O 1
ATOM 1993 N N . ILE B 1 84 ? -1.377 -20.047 -6.965 1 95.81 84 ILE B N 1
ATOM 1994 C CA . ILE B 1 84 ? -2.518 -20.953 -6.82 1 95.81 84 ILE B CA 1
ATOM 1995 C C . ILE B 1 84 ? -2.037 -22.328 -6.363 1 95.81 84 ILE B C 1
ATOM 1997 O O . ILE B 1 84 ? -1.152 -22.922 -6.984 1 95.81 84 ILE B O 1
ATOM 2001 N N . ILE B 1 85 ? -2.59 -22.797 -5.277 1 94.38 85 ILE B N 1
ATOM 2002 C CA . ILE B 1 85 ? -2.205 -24.062 -4.672 1 94.38 85 ILE B CA 1
ATOM 2003 C C . ILE B 1 85 ? -3.262 -25.125 -4.984 1 94.38 85 ILE B C 1
ATOM 2005 O O . ILE B 1 85 ? -4.461 -24.859 -4.906 1 94.38 85 ILE B O 1
ATOM 2009 N N . ASP B 1 86 ? -2.82 -26.297 -5.496 1 93.81 86 ASP B N 1
ATOM 2010 C CA . ASP B 1 86 ? -3.615 -27.516 -5.441 1 93.81 86 ASP B CA 1
ATOM 2011 C C . ASP B 1 86 ? -3.5 -28.188 -4.07 1 93.81 86 ASP B C 1
ATOM 2013 O O . ASP B 1 86 ? -2.471 -28.781 -3.754 1 93.81 86 ASP B O 1
ATOM 2017 N N . LEU B 1 87 ? -4.539 -28.109 -3.316 1 89.25 87 LEU B N 1
ATOM 2018 C CA . LEU B 1 87 ? -4.516 -28.5 -1.913 1 89.25 87 LEU B CA 1
ATOM 2019 C C . LEU B 1 87 ? -4.539 -30.016 -1.776 1 89.25 87 LEU B C 1
ATOM 2021 O O . LEU B 1 87 ? -4.188 -30.562 -0.725 1 89.25 87 LEU B O 1
ATOM 2025 N N . ILE B 1 88 ? -5.078 -30.75 -2.691 1 85.12 88 ILE B N 1
ATOM 2026 C CA . ILE B 1 88 ? -5.25 -32.188 -2.621 1 85.12 88 ILE B CA 1
ATOM 2027 C C . ILE B 1 88 ? -4.051 -32.906 -3.262 1 85.12 88 ILE B C 1
ATOM 2029 O O . ILE B 1 88 ? -3.594 -33.938 -2.779 1 85.12 88 ILE B O 1
ATOM 2033 N N . GLY B 1 89 ? -3.426 -32.375 -4.188 1 78.44 89 GLY B N 1
ATOM 2034 C CA . GLY B 1 89 ? -2.291 -32.969 -4.883 1 78.44 89 GLY B CA 1
ATOM 2035 C C . GLY B 1 89 ? -2.662 -34.188 -5.695 1 78.44 89 GLY B C 1
ATOM 2036 O O . GLY B 1 89 ? -3.844 -34.531 -5.844 1 78.44 89 GLY B O 1
ATOM 2037 N N . GLN B 1 90 ? -1.801 -34.906 -6.555 1 66.19 90 GLN B N 1
ATOM 2038 C CA . GLN B 1 90 ? -2.057 -36.062 -7.414 1 66.19 90 GLN B CA 1
ATOM 2039 C C . GLN B 1 90 ? -2.158 -37.344 -6.598 1 66.19 90 GLN B C 1
ATOM 2041 O O . GLN B 1 90 ? -1.321 -37.594 -5.734 1 66.19 90 GLN B O 1
ATOM 2046 N N . SER B 1 91 ? -3.43 -37.75 -6.328 1 55.06 91 SER B N 1
ATOM 2047 C CA . SER B 1 91 ? -3.555 -39.062 -5.723 1 55.06 91 SER B CA 1
ATOM 2048 C C . SER B 1 91 ? -2.881 -40.156 -6.578 1 55.06 91 SER B C 1
ATOM 2050 O O . SER B 1 91 ? -3.078 -40.188 -7.793 1 55.06 91 SER B O 1
ATOM 2052 N N . THR B 1 92 ? -1.762 -40.656 -6.359 1 51.94 92 THR B N 1
ATOM 2053 C CA . THR B 1 92 ? -1.289 -41.844 -7.062 1 51.94 92 THR B CA 1
ATOM 2054 C C . THR B 1 92 ? -2.268 -43 -6.883 1 51.94 92 THR B C 1
ATOM 2056 O O . THR B 1 92 ? -2.887 -43.125 -5.828 1 51.94 92 THR B O 1
ATOM 2059 N N . PRO B 1 93 ? -2.766 -43.656 -7.98 1 50.22 93 PRO B N 1
ATOM 2060 C CA . PRO B 1 93 ? -3.67 -44.781 -7.875 1 50.22 93 PRO B CA 1
ATOM 2061 C C . PRO B 1 93 ? -3.227 -45.812 -6.812 1 50.22 93 PRO B C 1
ATOM 2063 O O . PRO B 1 93 ? -4.035 -46.594 -6.344 1 50.22 93 PRO B O 1
ATOM 2066 N N . ASN B 1 94 ? -1.912 -46.219 -6.793 1 47.72 94 ASN B N 1
ATOM 2067 C CA . ASN B 1 94 ? -1.522 -47.281 -5.852 1 47.72 94 ASN B CA 1
ATOM 2068 C C . ASN B 1 94 ? -1.704 -46.812 -4.406 1 47.72 94 ASN B C 1
ATOM 2070 O O . ASN B 1 94 ? -1.211 -47.469 -3.482 1 47.72 94 ASN B O 1
ATOM 2074 N N . ASP B 1 95 ? -1.975 -45.656 -4.145 1 44.44 95 ASP B N 1
ATOM 2075 C CA . ASP B 1 95 ? -2.201 -45.312 -2.742 1 44.44 95 ASP B CA 1
ATOM 2076 C C . ASP B 1 95 ? -3.463 -45.969 -2.209 1 44.44 95 ASP B C 1
ATOM 2078 O O . ASP B 1 95 ? -4.57 -45.688 -2.65 1 44.44 95 ASP B O 1
ATOM 2082 N N . THR B 1 96 ? -3.377 -47.344 -1.918 1 39.66 96 THR B N 1
ATOM 2083 C CA . THR B 1 96 ? -4.246 -48.156 -1.091 1 39.66 96 THR B CA 1
ATOM 2084 C C . THR B 1 96 ? -4.973 -47.312 -0.05 1 39.66 96 THR B C 1
ATOM 2086 O O . THR B 1 96 ? -4.531 -46.219 0.279 1 39.66 96 THR B O 1
ATOM 2089 N N . GLU B 1 97 ? -6.168 -47.938 0.583 1 40.56 97 GLU B N 1
ATOM 2090 C CA . GLU B 1 97 ? -7.152 -47.656 1.627 1 40.56 97 GLU B CA 1
ATOM 2091 C C . GLU B 1 97 ? -6.504 -47.031 2.85 1 40.56 97 GLU B C 1
ATOM 2093 O O . GLU B 1 97 ? -7.195 -46.5 3.717 1 40.56 97 GLU B O 1
ATOM 2098 N N . ASN B 1 98 ? -5.297 -47.562 3.244 1 39.06 98 ASN B N 1
ATOM 2099 C CA . ASN B 1 98 ? -4.906 -47.375 4.637 1 39.06 98 ASN B CA 1
ATOM 2100 C C . ASN B 1 98 ? -4.633 -45.906 4.949 1 39.06 98 ASN B C 1
ATOM 2102 O O . ASN B 1 98 ? -4.316 -45.562 6.09 1 39.06 98 ASN B O 1
ATOM 2106 N N . GLN B 1 99 ? -4.031 -45.219 4.027 1 39.5 99 GLN B N 1
ATOM 2107 C CA . GLN B 1 99 ? -3.594 -43.906 4.508 1 39.5 99 GLN B CA 1
ATOM 2108 C C . GLN B 1 99 ? -4.758 -42.938 4.566 1 39.5 99 GLN B C 1
ATOM 2110 O O . GLN B 1 99 ? -4.77 -41.938 3.846 1 39.5 99 GLN B O 1
ATOM 2115 N N . LYS B 1 100 ? -5.934 -43.469 4.734 1 37 100 LYS B N 1
ATOM 2116 C CA . LYS B 1 100 ? -7.105 -42.719 5.191 1 37 100 LYS B CA 1
ATOM 2117 C C . LYS B 1 100 ? -6.707 -41.625 6.172 1 37 100 LYS B C 1
ATOM 2119 O O . LYS B 1 100 ? -7.465 -40.656 6.383 1 37 100 LYS B O 1
ATOM 2124 N N . GLY B 1 101 ? -6.012 -42.062 7.254 1 35 101 GLY B N 1
ATOM 2125 C CA . GLY B 1 101 ? -5.945 -41.312 8.5 1 35 101 GLY B CA 1
ATOM 2126 C C . GLY B 1 101 ? -5.141 -40.031 8.391 1 35 101 GLY B C 1
ATOM 2127 O O . GLY B 1 101 ? -4.91 -39.344 9.391 1 35 101 GLY B O 1
ATOM 2128 N N . SER B 1 102 ? -3.975 -40.25 7.738 1 36.53 102 SER B N 1
ATOM 2129 C CA . SER B 1 102 ? -3.189 -39.062 8.062 1 36.53 102 SER B CA 1
ATOM 2130 C C . SER B 1 102 ? -3.93 -37.781 7.68 1 36.53 102 SER B C 1
ATOM 2132 O O . SER B 1 102 ? -4.508 -37.688 6.594 1 36.53 102 SER B O 1
ATOM 2134 N N . GLY B 1 103 ? -4.43 -37.219 8.648 1 33.72 103 GLY B N 1
ATOM 2135 C CA . GLY B 1 103 ? -5.246 -36.062 8.891 1 33.72 103 GLY B CA 1
ATOM 2136 C C . GLY B 1 103 ? -5.125 -35 7.797 1 33.72 103 GLY B C 1
ATOM 2137 O O . GLY B 1 103 ? -4.059 -34.844 7.207 1 33.72 103 GLY B O 1
ATOM 2138 N N . ARG B 1 104 ? -6.086 -34.875 6.77 1 35.91 104 ARG B N 1
ATOM 2139 C CA . ARG B 1 104 ? -6.441 -33.531 6.297 1 35.91 104 ARG B CA 1
ATOM 2140 C C . ARG B 1 104 ? -5.754 -32.469 7.129 1 35.91 104 ARG B C 1
ATOM 2142 O O . ARG B 1 104 ? -6.402 -31.75 7.906 1 35.91 104 ARG B O 1
ATOM 2149 N N . THR B 1 105 ? -4.785 -32.969 7.898 1 38.41 105 THR B N 1
ATOM 2150 C CA . THR B 1 105 ? -4.129 -31.875 8.594 1 38.41 105 THR B CA 1
ATOM 2151 C C . THR B 1 105 ? -4.125 -30.609 7.727 1 38.41 105 THR B C 1
ATOM 2153 O O . THR B 1 105 ? -3.711 -30.656 6.566 1 38.41 105 THR B O 1
ATOM 2156 N N . GLY B 1 106 ? -5.164 -30.031 7.77 1 41.34 106 GLY B N 1
ATOM 2157 C CA . GLY B 1 106 ? -5.574 -28.719 7.285 1 41.34 106 GLY B CA 1
ATOM 2158 C C . GLY B 1 106 ? -4.406 -27.828 6.891 1 41.34 106 GLY B C 1
ATOM 2159 O O . GLY B 1 106 ? -3.787 -27.188 7.746 1 41.34 106 GLY B O 1
ATOM 2160 N N . LEU B 1 107 ? -3.527 -28.359 6.223 1 50.06 107 LEU B N 1
ATOM 2161 C CA . LEU B 1 107 ? -2.625 -27.312 5.75 1 50.06 107 LEU B CA 1
ATOM 2162 C C . LEU B 1 107 ? -3.381 -26.016 5.504 1 50.06 107 LEU B C 1
ATOM 2164 O O . LEU B 1 107 ? -3.807 -25.734 4.379 1 50.06 107 LEU B O 1
ATOM 2168 N N . LYS B 1 108 ? -4.43 -25.859 6.297 1 56.5 108 LYS B N 1
ATOM 2169 C CA . LYS B 1 108 ? -5.484 -24.859 6.266 1 56.5 108 LYS B CA 1
ATOM 2170 C C . LYS B 1 108 ? -5 -23.562 5.609 1 56.5 108 LYS B C 1
ATOM 2172 O O . LYS B 1 108 ? -5.707 -22.969 4.793 1 56.5 108 LYS B O 1
ATOM 2177 N N . ASN B 1 109 ? -3.818 -23.125 6.152 1 67.44 109 ASN B N 1
ATOM 2178 C CA . ASN B 1 109 ? -3.32 -21.875 5.613 1 67.44 109 ASN B CA 1
ATOM 2179 C C . ASN B 1 109 ? -1.815 -21.922 5.367 1 67.44 109 ASN B C 1
ATOM 2181 O O . ASN B 1 109 ? -1.026 -21.594 6.25 1 67.44 109 ASN B O 1
ATOM 2185 N N . PRO B 1 110 ? -1.432 -22.719 4.137 1 77.81 110 PRO B N 1
ATOM 2186 C CA . PRO B 1 110 ? 0.015 -22.75 3.912 1 77.81 110 PRO B CA 1
ATOM 2187 C C . PRO B 1 110 ? 0.65 -21.359 4.008 1 77.81 110 PRO B C 1
ATOM 2189 O O . PRO B 1 110 ? 0.043 -20.375 3.596 1 77.81 110 PRO B O 1
ATOM 2192 N N . ASP B 1 111 ? 1.739 -21.422 4.754 1 85.75 111 ASP B N 1
ATOM 2193 C CA . ASP B 1 111 ? 2.506 -20.188 4.793 1 85.75 111 ASP B CA 1
ATOM 2194 C C . ASP B 1 111 ? 3.281 -19.969 3.494 1 85.75 111 ASP B C 1
ATOM 2196 O O . ASP B 1 111 ? 4.301 -20.625 3.264 1 85.75 111 ASP B O 1
ATOM 2200 N N . LEU B 1 112 ? 2.824 -19.109 2.631 1 90.88 112 LEU B N 1
ATOM 2201 C CA . LEU B 1 112 ? 3.426 -18.891 1.322 1 90.88 112 LEU B CA 1
ATOM 2202 C C . LEU B 1 112 ? 4.309 -17.641 1.342 1 90.88 112 LEU B C 1
ATOM 2204 O O . LEU B 1 112 ? 4.812 -17.219 0.301 1 90.88 112 LEU B O 1
ATOM 2208 N N . LYS B 1 113 ? 4.531 -17.141 2.564 1 87.69 113 LYS B N 1
ATOM 2209 C CA . LYS B 1 113 ? 5.34 -15.93 2.676 1 87.69 113 LYS B CA 1
ATOM 2210 C C . LYS B 1 113 ? 6.738 -16.156 2.104 1 87.69 113 LYS B C 1
ATOM 2212 O O . LYS B 1 113 ? 7.23 -15.344 1.319 1 87.69 113 LYS B O 1
ATOM 2217 N N . PRO B 1 114 ? 7.414 -17.328 2.443 1 90.19 114 PRO B N 1
ATOM 2218 C CA . PRO B 1 114 ? 8.742 -17.531 1.864 1 90.19 114 PRO B CA 1
ATOM 2219 C C . PRO B 1 114 ? 8.711 -17.625 0.339 1 90.19 114 PRO B C 1
ATOM 2221 O O . PRO B 1 114 ? 9.641 -17.156 -0.325 1 90.19 114 PRO B O 1
ATOM 2224 N N . VAL B 1 115 ? 7.613 -18.203 -0.244 1 93.5 115 VAL B N 1
ATOM 2225 C CA . VAL B 1 115 ? 7.477 -18.297 -1.693 1 93.5 115 VAL B CA 1
ATOM 2226 C C . VAL B 1 115 ? 7.328 -16.891 -2.291 1 93.5 115 VAL B C 1
ATOM 2228 O O . VAL B 1 115 ? 8.016 -16.547 -3.258 1 93.5 115 VAL B O 1
ATOM 2231 N N . PHE B 1 116 ? 6.477 -16.078 -1.707 1 92.88 116 PHE B N 1
ATOM 2232 C CA . PHE B 1 116 ? 6.242 -14.727 -2.211 1 92.88 116 PHE B CA 1
ATOM 2233 C C . PHE B 1 116 ? 7.504 -13.875 -2.09 1 92.88 116 PHE B C 1
ATOM 2235 O O . PHE B 1 116 ? 7.82 -13.094 -2.986 1 92.88 116 PHE B O 1
ATOM 2242 N N . ARG B 1 117 ? 8.258 -14.07 -1.016 1 88.56 117 ARG B N 1
ATOM 2243 C CA . ARG B 1 117 ? 9.516 -13.336 -0.849 1 88.56 117 ARG B CA 1
ATOM 2244 C C . ARG B 1 117 ? 10.531 -13.734 -1.913 1 88.56 117 ARG B C 1
ATOM 2246 O O . ARG B 1 117 ? 11.227 -12.883 -2.467 1 88.56 117 ARG B O 1
ATOM 2253 N N . ALA B 1 118 ? 10.562 -15.023 -2.127 1 92.56 118 ALA B N 1
ATOM 2254 C CA . ALA B 1 118 ? 11.461 -15.508 -3.166 1 92.56 118 ALA B CA 1
ATOM 2255 C C . ALA B 1 118 ? 11.07 -14.969 -4.535 1 92.56 118 ALA B C 1
ATOM 2257 O O . ALA B 1 118 ? 11.93 -14.578 -5.328 1 92.56 118 ALA B O 1
ATOM 2258 N N . LEU B 1 119 ? 9.781 -14.945 -4.859 1 93.44 119 LEU B N 1
ATOM 2259 C CA . LEU B 1 119 ? 9.289 -14.406 -6.117 1 93.44 119 LEU B CA 1
ATOM 2260 C C . LEU B 1 119 ? 9.602 -12.922 -6.23 1 93.44 119 LEU B C 1
ATOM 2262 O O . LEU B 1 119 ? 10.023 -12.445 -7.289 1 93.44 119 LEU B O 1
ATOM 2266 N N . GLN B 1 120 ? 9.391 -12.242 -5.156 1 87.12 120 GLN B N 1
ATOM 2267 C CA . GLN B 1 120 ? 9.68 -10.812 -5.121 1 87.12 120 GLN B CA 1
ATOM 2268 C C . GLN B 1 120 ? 11.164 -10.547 -5.367 1 87.12 120 GLN B C 1
ATOM 2270 O O . GLN B 1 120 ? 11.523 -9.672 -6.16 1 87.12 120 GLN B O 1
ATOM 2275 N N . THR B 1 121 ? 11.977 -11.297 -4.672 1 88.5 121 THR B N 1
ATOM 2276 C CA . THR B 1 121 ? 13.414 -11.172 -4.852 1 88.5 121 THR B CA 1
ATOM 2277 C C . THR B 1 121 ? 13.805 -11.438 -6.305 1 88.5 121 THR B C 1
ATOM 2279 O O . THR B 1 121 ? 14.594 -10.695 -6.891 1 88.5 121 THR B O 1
ATOM 2282 N N . ALA B 1 122 ? 13.227 -12.531 -6.875 1 91.44 122 ALA B N 1
ATOM 2283 C CA . ALA B 1 122 ? 13.5 -12.859 -8.273 1 91.44 122 ALA B CA 1
ATOM 2284 C C . ALA B 1 122 ? 13.07 -11.727 -9.195 1 91.44 122 ALA B C 1
ATOM 2286 O O . ALA B 1 122 ? 13.781 -11.398 -10.148 1 91.44 122 ALA B O 1
ATOM 2287 N N . TYR B 1 123 ? 11.992 -11.117 -8.938 1 88 123 TYR B N 1
ATOM 2288 C CA . TYR B 1 123 ? 11.484 -10.031 -9.758 1 88 123 TYR B CA 1
ATOM 2289 C C . TYR B 1 123 ? 12.375 -8.797 -9.648 1 88 123 TYR B C 1
ATOM 2291 O O . TYR B 1 123 ? 12.641 -8.125 -10.648 1 88 123 TYR B O 1
ATOM 2299 N N . ILE B 1 124 ? 12.789 -8.453 -8.5 1 83.06 124 ILE B N 1
ATOM 2300 C CA . ILE B 1 124 ? 13.688 -7.328 -8.273 1 83.06 124 ILE B CA 1
ATOM 2301 C C . ILE B 1 124 ? 14.984 -7.543 -9.047 1 83.06 124 ILE B C 1
ATOM 2303 O O . ILE B 1 124 ? 15.492 -6.621 -9.688 1 83.06 124 ILE B O 1
ATOM 2307 N N . ARG B 1 125 ? 15.531 -8.797 -8.938 1 85.69 125 ARG B N 1
ATOM 2308 C CA . ARG B 1 125 ? 16.734 -9.133 -9.688 1 85.69 125 ARG B CA 1
ATOM 2309 C C . ARG B 1 125 ? 16.531 -8.945 -11.188 1 85.69 125 ARG B C 1
ATOM 2311 O O . ARG B 1 125 ? 17.422 -8.484 -11.891 1 85.69 125 ARG B O 1
ATOM 2318 N N . LEU B 1 126 ? 15.344 -9.32 -11.633 1 85.62 126 LEU B N 1
ATOM 2319 C CA . LEU B 1 126 ? 14.969 -9.125 -13.023 1 85.62 126 LEU B CA 1
ATOM 2320 C C . LEU B 1 126 ? 15.016 -7.645 -13.398 1 85.62 126 LEU B C 1
ATOM 2322 O O . LEU B 1 126 ? 15.555 -7.277 -14.445 1 85.62 126 LEU B O 1
ATOM 2326 N N . LEU B 1 127 ? 14.477 -6.746 -12.531 1 80.5 127 LEU B N 1
ATOM 2327 C CA . LEU B 1 127 ? 14.406 -5.312 -12.789 1 80.5 127 LEU B CA 1
ATOM 2328 C C . LEU B 1 127 ? 15.789 -4.68 -12.766 1 80.5 127 LEU B C 1
ATOM 2330 O O . LEU B 1 127 ? 16 -3.619 -13.352 1 80.5 127 LEU B O 1
ATOM 2334 N N . GLN B 1 128 ? 16.641 -5.297 -12.055 1 77.5 128 GLN B N 1
ATOM 2335 C CA . GLN B 1 128 ? 18.016 -4.801 -11.945 1 77.5 128 GLN B CA 1
ATOM 2336 C C . GLN B 1 128 ? 18.859 -5.277 -13.117 1 77.5 128 GLN B C 1
ATOM 2338 O O . GLN B 1 128 ? 20.016 -4.871 -13.258 1 77.5 128 GLN B O 1
ATOM 2343 N N . ASN B 1 129 ? 18.281 -6.211 -13.898 1 79.25 129 ASN B N 1
ATOM 2344 C CA . ASN B 1 129 ? 18.984 -6.691 -15.086 1 79.25 129 ASN B CA 1
ATOM 2345 C C . ASN B 1 129 ? 19.016 -5.641 -16.188 1 79.25 129 ASN B C 1
ATOM 2347 O O . ASN B 1 129 ? 17.969 -5.293 -16.75 1 79.25 129 ASN B O 1
ATOM 2351 N N . PRO B 1 130 ? 20.188 -5.008 -16.516 1 76.44 130 PRO B N 1
ATOM 2352 C CA . PRO B 1 130 ? 20.297 -3.953 -17.531 1 76.44 130 PRO B CA 1
ATOM 2353 C C . PRO B 1 130 ? 19.781 -4.387 -18.891 1 76.44 130 PRO B C 1
ATOM 2355 O O . PRO B 1 130 ? 19.438 -3.541 -19.734 1 76.44 130 PRO B O 1
ATOM 2358 N N . PHE B 1 131 ? 19.672 -5.691 -19.172 1 76.38 131 PHE B N 1
ATOM 2359 C CA . PHE B 1 131 ? 19.203 -6.191 -20.453 1 76.38 131 PHE B CA 1
ATOM 2360 C C . PHE B 1 131 ? 17.688 -6.379 -20.453 1 76.38 131 PHE B C 1
ATOM 2362 O O . PHE B 1 131 ? 17.109 -6.801 -21.453 1 76.38 131 PHE B O 1
ATOM 2369 N N . TYR B 1 132 ? 17.047 -6.129 -19.281 1 72.88 13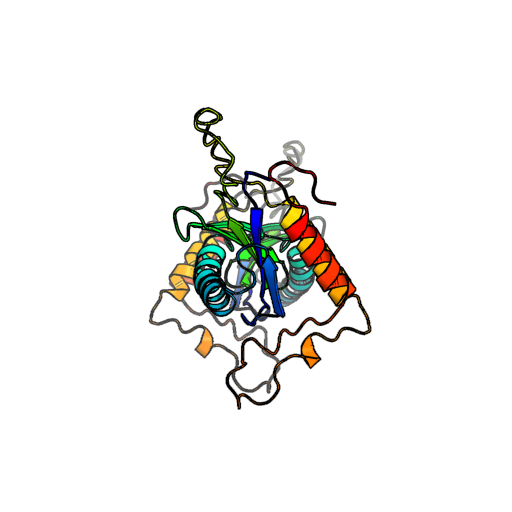2 TYR B N 1
ATOM 2370 C CA . TYR B 1 132 ? 15.602 -6.242 -19.172 1 72.88 132 TYR B CA 1
ATOM 2371 C C . TYR B 1 132 ? 14.945 -4.867 -19.156 1 72.88 132 TYR B C 1
ATOM 2373 O O . TYR B 1 132 ? 15.32 -3.996 -18.375 1 72.88 132 TYR B O 1
ATOM 2381 N N . SER B 1 133 ? 14.125 -4.414 -20.125 1 62.72 133 SER B N 1
ATOM 2382 C CA . SER B 1 133 ? 13.344 -3.18 -20.078 1 62.72 133 SER B CA 1
ATOM 2383 C C . SER B 1 133 ? 11.852 -3.471 -19.969 1 62.72 133 SER B C 1
ATOM 2385 O O . SER B 1 133 ? 11.25 -4 -20.906 1 62.72 133 SER B O 1
ATOM 2387 N N . PRO B 1 134 ? 11.258 -3.301 -18.75 1 57.59 134 PRO B N 1
ATOM 2388 C CA . PRO B 1 134 ? 9.82 -3.561 -18.594 1 57.59 134 PRO B CA 1
ATOM 2389 C C . PRO B 1 134 ? 8.977 -2.775 -19.594 1 57.59 134 PRO B C 1
ATOM 2391 O O . PRO B 1 134 ? 7.922 -3.256 -20.031 1 57.59 134 PRO B O 1
ATOM 2394 N N . ASP B 1 135 ? 9.25 -1.424 -19.844 1 52.5 135 ASP B N 1
ATOM 2395 C CA . ASP B 1 135 ? 8.539 -0.528 -20.766 1 52.5 135 ASP B CA 1
ATOM 2396 C C . ASP B 1 135 ? 8.609 -1.041 -22.203 1 52.5 135 ASP B C 1
ATOM 2398 O O . ASP B 1 135 ? 7.719 -0.766 -23 1 52.5 135 ASP B O 1
ATOM 2402 N N . ASP B 1 136 ? 9.617 -1.641 -22.516 1 51.34 136 ASP B N 1
ATOM 2403 C CA . ASP B 1 136 ? 9.75 -2.123 -23.891 1 51.34 136 ASP B CA 1
ATOM 2404 C C . ASP B 1 136 ? 8.719 -3.207 -24.188 1 51.34 136 ASP B C 1
ATOM 2406 O O . ASP B 1 136 ? 8.445 -3.506 -25.359 1 51.34 136 ASP B O 1
ATOM 2410 N N . HIS B 1 137 ? 8.195 -3.734 -23.188 1 47.25 137 HIS B N 1
ATOM 2411 C CA . HIS B 1 137 ? 7.203 -4.789 -23.375 1 47.25 137 HIS B CA 1
ATOM 2412 C C . HIS B 1 137 ? 5.789 -4.27 -23.125 1 47.25 137 HIS B C 1
ATOM 2414 O O . HIS B 1 137 ? 4.859 -5.059 -22.938 1 47.25 137 HIS B O 1
ATOM 2420 N N . VAL B 1 138 ? 5.641 -2.959 -22.828 1 44.25 138 VAL B N 1
ATOM 2421 C CA . VAL B 1 138 ? 4.273 -2.445 -22.828 1 44.25 138 VAL B CA 1
ATOM 2422 C C . VAL B 1 138 ? 3.652 -2.605 -24.219 1 44.25 138 VAL B C 1
ATOM 2424 O O . VAL B 1 138 ? 4.227 -2.166 -25.203 1 44.25 138 VAL B O 1
ATOM 2427 N N . PRO B 1 139 ? 2.693 -3.436 -24.344 1 40.5 139 PRO B N 1
ATOM 2428 C CA . PRO B 1 139 ? 2.146 -3.51 -25.703 1 40.5 139 PRO B CA 1
ATOM 2429 C C . PRO B 1 139 ? 1.946 -2.133 -26.328 1 40.5 139 PRO B C 1
ATOM 2431 O O . PRO B 1 139 ? 1.401 -1.229 -25.703 1 40.5 139 PRO B O 1
ATOM 2434 N N . THR B 1 140 ? 2.84 -1.543 -27.203 1 37.5 140 THR B N 1
ATOM 2435 C CA . THR B 1 140 ? 2.475 -0.38 -28 1 37.5 140 THR B CA 1
ATOM 2436 C C . THR B 1 140 ? 0.964 -0.316 -28.203 1 37.5 140 THR B C 1
ATOM 2438 O O . THR B 1 140 ? 0.246 -1.26 -27.875 1 37.5 140 THR B O 1
ATOM 2441 N N . VAL B 1 141 ? 0.394 0.244 -29.578 1 35.69 141 VAL B N 1
ATOM 2442 C CA . VAL B 1 141 ? -0.945 0.556 -30.062 1 35.69 141 VAL B CA 1
ATOM 2443 C C . VAL B 1 141 ? -1.894 -0.599 -29.75 1 35.69 141 VAL B C 1
ATOM 2445 O O . VAL B 1 141 ? -1.604 -1.754 -30.062 1 35.69 141 VAL B O 1
ATOM 2448 N N . ARG B 1 142 ? -3.02 -0.369 -28.906 1 39.25 142 ARG B N 1
ATOM 2449 C CA . ARG B 1 142 ? -4.27 -1.052 -28.578 1 39.25 142 ARG B CA 1
ATOM 2450 C C . ARG B 1 142 ? -4.715 -1.941 -29.734 1 39.25 142 ARG B C 1
ATOM 2452 O O . ARG B 1 142 ? -5.879 -2.342 -29.812 1 39.25 142 ARG B O 1
ATOM 2459 N N . THR B 1 143 ? -3.945 -2.023 -30.812 1 36.09 143 THR B N 1
ATOM 2460 C CA . THR B 1 143 ? -4.855 -2.629 -31.781 1 36.09 143 THR B CA 1
ATOM 2461 C C . THR B 1 143 ? -5.289 -4.016 -31.312 1 36.09 143 THR B C 1
ATOM 2463 O O . THR B 1 143 ? -6.422 -4.438 -31.578 1 36.09 143 THR B O 1
ATOM 2466 N N . ALA B 1 144 ? -4.332 -5.137 -31.391 1 38.16 144 ALA B N 1
ATOM 2467 C CA . ALA B 1 144 ? -4.922 -6.465 -31.281 1 38.16 144 ALA B CA 1
ATOM 2468 C C . ALA B 1 144 ? -5.016 -6.906 -29.828 1 38.16 144 ALA B C 1
ATOM 2470 O O . ALA B 1 144 ? -4.223 -6.469 -28.984 1 38.16 144 ALA B O 1
ATOM 2471 N N . PRO B 1 145 ? -6.195 -7.309 -29.281 1 40.06 145 PRO B N 1
ATOM 2472 C CA . PRO B 1 145 ? -6.449 -7.891 -27.969 1 40.06 145 PRO B CA 1
ATOM 2473 C C . PRO B 1 145 ? -5.25 -8.672 -27.422 1 40.06 145 PRO B C 1
ATOM 2475 O O . PRO B 1 145 ? -4.656 -9.469 -28.156 1 40.06 145 PRO B O 1
ATOM 2478 N N . PRO B 1 146 ? -4.41 -8.172 -26.516 1 41.44 146 PRO B N 1
ATOM 2479 C CA . PRO B 1 146 ? -3.227 -8.93 -26.094 1 41.44 146 PRO B CA 1
ATOM 2480 C C . PRO B 1 146 ? -3.494 -10.422 -25.953 1 41.44 146 PRO B C 1
ATOM 2482 O O . PRO B 1 146 ? -4.438 -10.828 -25.281 1 41.44 146 PRO B O 1
ATOM 2485 N N . THR B 1 147 ? -3.375 -11.227 -26.938 1 39.81 147 THR B N 1
ATOM 2486 C CA . THR B 1 147 ? -3.373 -12.68 -26.781 1 39.81 147 THR B CA 1
ATOM 2487 C C . THR B 1 147 ? -2.523 -13.102 -25.594 1 39.81 147 THR B C 1
ATOM 2489 O O . THR B 1 147 ? -1.606 -12.383 -25.188 1 39.81 147 THR B O 1
ATOM 2492 N N . LEU B 1 148 ? -2.961 -14.062 -24.625 1 45 148 LEU B N 1
ATOM 2493 C CA . LEU B 1 148 ? -2.172 -14.766 -23.625 1 45 148 LEU B CA 1
ATOM 2494 C C . LEU B 1 148 ? -0.695 -14.781 -24 1 45 148 LEU B C 1
ATOM 2496 O O . LEU B 1 148 ? 0.167 -15.031 -23.156 1 45 148 LEU B O 1
ATOM 2500 N N . GLY B 1 149 ? -0.316 -14.602 -25.188 1 45.78 149 GLY B N 1
ATOM 2501 C CA . GLY B 1 149 ? 1.004 -14.766 -25.781 1 45.78 149 GLY B CA 1
ATOM 2502 C C . GLY B 1 149 ? 2.008 -13.734 -25.297 1 45.78 149 GLY B C 1
ATOM 2503 O O . GLY B 1 149 ? 3.215 -13.914 -25.469 1 45.78 149 GLY B O 1
ATOM 2504 N N . SER B 1 150 ? 1.693 -12.555 -25.062 1 53.56 150 SER B N 1
ATOM 2505 C CA . SER B 1 150 ? 2.889 -11.727 -24.938 1 53.56 150 SER B CA 1
ATOM 2506 C C . SER B 1 150 ? 3.318 -11.617 -23.469 1 53.56 150 SER B C 1
ATOM 2508 O O . SER B 1 150 ? 3.045 -10.609 -22.812 1 53.56 150 SER B O 1
ATOM 2510 N N . LEU B 1 151 ? 3.482 -12.828 -22.859 1 59.91 151 LEU B N 1
ATOM 2511 C CA . LEU B 1 151 ? 4.188 -12.773 -21.578 1 59.91 151 LEU B CA 1
ATOM 2512 C C . LEU B 1 151 ? 5.449 -11.922 -21.688 1 59.91 151 LEU B C 1
ATOM 2514 O O . LEU B 1 151 ? 6.227 -12.086 -22.641 1 59.91 151 LEU B O 1
ATOM 2518 N N . GLN B 1 152 ? 5.465 -10.781 -20.828 1 70.19 152 GLN B N 1
ATOM 2519 C CA . GLN B 1 152 ? 6.43 -9.695 -20.984 1 70.19 152 GLN B CA 1
ATOM 2520 C C . GLN B 1 152 ? 7.805 -10.102 -20.453 1 70.19 152 GLN B C 1
ATOM 2522 O O . GLN B 1 152 ? 8.82 -9.539 -20.875 1 70.19 152 GLN B O 1
ATOM 2527 N N . ILE B 1 153 ? 7.762 -11.188 -19.625 1 78.5 153 ILE B N 1
ATOM 2528 C CA . ILE B 1 153 ? 9.062 -11.484 -19.047 1 78.5 153 ILE B CA 1
ATOM 2529 C C . ILE B 1 153 ? 9.672 -12.703 -19.75 1 78.5 153 ILE B C 1
ATOM 2531 O O . ILE B 1 153 ? 9.109 -13.797 -19.703 1 78.5 153 ILE B O 1
ATOM 2535 N N . ALA B 1 154 ? 10.805 -12.547 -20.469 1 77.44 154 ALA B N 1
ATOM 2536 C CA . ALA B 1 154 ? 11.508 -13.609 -21.188 1 77.44 154 ALA B CA 1
ATOM 2537 C C . ALA B 1 154 ? 12.875 -13.875 -20.547 1 77.44 154 ALA B C 1
ATOM 2539 O O . ALA B 1 154 ? 13.641 -14.711 -21.031 1 77.44 154 ALA B O 1
ATOM 2540 N N . ASP B 1 155 ? 13.164 -13.289 -19.391 1 85.19 155 ASP B N 1
ATOM 2541 C CA . ASP B 1 155 ? 14.438 -13.492 -18.719 1 85.19 155 ASP B CA 1
ATOM 2542 C C . ASP B 1 155 ? 14.562 -14.93 -18.203 1 85.19 155 ASP B C 1
ATOM 2544 O O . ASP B 1 155 ? 13.734 -15.383 -17.406 1 85.19 155 ASP B O 1
ATOM 2548 N N . HIS B 1 156 ? 15.609 -15.664 -18.656 1 88.81 156 HIS B N 1
ATOM 2549 C CA . HIS B 1 156 ? 15.758 -17.094 -18.391 1 88.81 156 HIS B CA 1
ATOM 2550 C C . HIS B 1 156 ? 16.016 -17.344 -16.906 1 88.81 156 HIS B C 1
ATOM 2552 O O . HIS B 1 156 ? 15.523 -18.328 -16.344 1 88.81 156 HIS B O 1
ATOM 2558 N N . LYS B 1 157 ? 16.828 -16.406 -16.312 1 90.06 157 LYS B N 1
ATOM 2559 C CA . LYS B 1 157 ? 17.109 -16.594 -14.898 1 90.06 157 LYS B CA 1
ATOM 2560 C C . LYS B 1 157 ? 15.836 -16.484 -14.062 1 90.06 157 LYS B C 1
ATOM 2562 O O . LYS B 1 157 ? 15.617 -17.266 -13.148 1 90.06 157 LYS B O 1
ATOM 2567 N N . PHE B 1 158 ? 15.062 -15.555 -14.414 1 92 158 PHE B N 1
ATOM 2568 C CA . PHE B 1 158 ? 13.805 -15.352 -13.711 1 92 158 PHE B CA 1
ATOM 2569 C C . PHE B 1 158 ? 12.875 -16.547 -13.914 1 92 158 PHE B C 1
ATOM 2571 O O . PHE B 1 158 ? 12.328 -17.078 -12.945 1 92 158 PHE B O 1
ATOM 2578 N N . ILE B 1 159 ? 12.727 -16.984 -15.125 1 92.44 159 ILE B N 1
ATOM 2579 C CA . ILE B 1 159 ? 11.836 -18.094 -15.453 1 92.44 159 ILE B CA 1
ATOM 2580 C C . ILE B 1 159 ? 12.297 -19.359 -14.734 1 92.44 159 ILE B C 1
ATOM 2582 O O . ILE B 1 159 ? 11.477 -20.094 -14.188 1 92.44 159 ILE B O 1
ATOM 2586 N N . ALA B 1 160 ? 13.594 -19.562 -14.727 1 94 160 ALA B N 1
ATOM 2587 C CA . ALA B 1 160 ? 14.148 -20.734 -14.039 1 94 160 ALA B CA 1
ATOM 2588 C C . ALA B 1 160 ? 13.844 -20.703 -12.547 1 94 160 ALA B C 1
ATOM 2590 O O . ALA B 1 160 ? 13.523 -21.719 -11.945 1 94 160 ALA B O 1
ATOM 2591 N N . LYS B 1 161 ? 13.992 -19.5 -12.008 1 94.25 161 LYS B N 1
ATOM 2592 C CA . LYS B 1 161 ? 13.727 -19.359 -10.586 1 94.25 161 LYS B CA 1
ATOM 2593 C C . LYS B 1 161 ? 12.258 -19.641 -10.266 1 94.25 161 LYS B C 1
ATOM 2595 O O . LYS B 1 161 ? 11.953 -20.328 -9.297 1 94.25 161 LYS B O 1
ATOM 2600 N N . VAL B 1 162 ? 11.336 -19.109 -11.078 1 95.25 162 VAL B N 1
ATOM 2601 C CA . VAL B 1 162 ? 9.906 -19.328 -10.891 1 95.25 162 VAL B CA 1
ATOM 2602 C C . VAL B 1 162 ? 9.594 -20.812 -11.016 1 95.25 162 VAL B C 1
ATOM 2604 O O . VAL B 1 162 ? 8.852 -21.375 -10.195 1 95.25 162 VAL B O 1
ATOM 2607 N N . LYS B 1 163 ? 10.18 -21.484 -11.984 1 95 163 LYS B N 1
ATOM 2608 C CA . LYS B 1 163 ? 9.977 -22.922 -12.195 1 95 163 LYS B CA 1
ATOM 2609 C C . LYS B 1 163 ? 10.5 -23.734 -11.008 1 95 163 LYS B C 1
ATOM 2611 O O . LYS B 1 163 ? 9.836 -24.656 -10.547 1 95 163 LYS B O 1
ATOM 2616 N N . HIS B 1 164 ? 11.656 -23.328 -10.555 1 95.31 164 HIS B N 1
ATOM 2617 C CA . HIS B 1 164 ? 12.25 -24.016 -9.414 1 95.31 164 HIS B CA 1
ATOM 2618 C C . HIS B 1 164 ? 11.352 -23.922 -8.188 1 95.31 164 HIS B C 1
ATOM 2620 O O . HIS B 1 164 ? 11.109 -24.922 -7.508 1 95.31 164 HIS B O 1
ATOM 2626 N N . LEU B 1 165 ? 10.82 -22.734 -7.93 1 94.56 165 LEU B N 1
ATOM 2627 C CA . LEU B 1 165 ? 9.938 -22.516 -6.785 1 94.56 165 LEU B CA 1
ATOM 2628 C C . LEU B 1 165 ? 8.688 -23.391 -6.891 1 94.56 165 LEU B C 1
ATOM 2630 O O . LEU B 1 165 ? 8.297 -24.031 -5.914 1 94.56 165 LEU B O 1
ATOM 2634 N N . GLY B 1 166 ? 8.039 -23.422 -8.055 1 94.81 166 GLY B N 1
ATOM 2635 C CA . GLY B 1 166 ? 6.824 -24.188 -8.258 1 94.81 166 GLY B CA 1
ATOM 2636 C C . GLY B 1 166 ? 7.043 -25.688 -8.141 1 94.81 166 GLY B C 1
ATOM 2637 O O . GLY B 1 166 ? 6.207 -26.406 -7.586 1 94.81 166 GLY B O 1
ATOM 2638 N N . ASP B 1 167 ? 8.219 -26.141 -8.594 1 93.5 167 ASP B N 1
ATOM 2639 C CA . ASP B 1 167 ? 8.508 -27.578 -8.648 1 93.5 167 ASP B CA 1
ATOM 2640 C C . ASP B 1 167 ? 8.922 -28.109 -7.281 1 93.5 167 ASP B C 1
ATOM 2642 O O . ASP B 1 167 ? 8.648 -29.266 -6.949 1 93.5 167 ASP B O 1
ATOM 2646 N N . THR B 1 168 ? 9.57 -27.281 -6.449 1 92.19 168 THR B N 1
ATOM 2647 C CA . THR B 1 168 ? 10.219 -27.797 -5.25 1 92.19 168 THR B CA 1
ATOM 2648 C C . THR B 1 168 ? 9.398 -27.469 -4.008 1 92.19 168 THR B C 1
ATOM 2650 O O . THR B 1 168 ? 9.633 -28.031 -2.934 1 92.19 168 THR B O 1
ATOM 2653 N N . TRP B 1 169 ? 8.484 -26.578 -4.188 1 91.38 169 TRP B N 1
ATOM 2654 C CA . TRP B 1 169 ? 7.773 -26.125 -2.992 1 91.38 169 TRP B CA 1
ATOM 2655 C C . TRP B 1 169 ? 6.949 -27.266 -2.387 1 91.38 169 TRP B C 1
ATOM 2657 O O . TRP B 1 169 ? 6.297 -28.016 -3.107 1 91.38 169 TRP B O 1
ATOM 2667 N N . ALA B 1 170 ? 6.973 -27.359 -1.105 1 86.38 170 ALA B N 1
ATOM 2668 C CA . ALA B 1 170 ? 6.141 -28.219 -0.261 1 86.38 170 ALA B CA 1
ATOM 2669 C C . ALA B 1 170 ? 5.785 -27.516 1.048 1 86.38 170 ALA B C 1
ATOM 2671 O O . ALA B 1 170 ? 6.582 -26.734 1.573 1 86.38 170 ALA B O 1
ATOM 2672 N N . PRO B 1 171 ? 4.559 -27.797 1.427 1 82.62 171 PRO B N 1
ATOM 2673 C CA . PRO B 1 171 ? 4.188 -27.141 2.686 1 82.62 171 PRO B CA 1
ATOM 2674 C C . PRO B 1 171 ? 5.207 -27.375 3.797 1 82.62 171 PRO B C 1
ATOM 2676 O O . PRO B 1 171 ? 5.621 -28.516 4.023 1 82.62 171 PRO B O 1
ATOM 2679 N N . GLY B 1 172 ? 5.625 -26.281 4.395 1 77.69 172 GLY B N 1
ATOM 2680 C CA . GLY B 1 172 ? 6.535 -26.391 5.523 1 77.69 172 GLY B CA 1
ATOM 2681 C C . GLY B 1 172 ? 7.988 -26.516 5.109 1 77.69 172 GLY B C 1
ATOM 2682 O O . GLY B 1 172 ? 8.891 -26.469 5.949 1 77.69 172 GLY B O 1
ATOM 2683 N N . ALA B 1 173 ? 8.25 -26.828 3.82 1 79.25 173 ALA B N 1
ATOM 2684 C CA . ALA B 1 173 ? 9.633 -26.922 3.346 1 79.25 173 ALA B CA 1
ATOM 2685 C C . ALA B 1 173 ? 10.258 -25.547 3.184 1 79.25 173 ALA B C 1
ATOM 2687 O O . ALA B 1 173 ? 9.57 -24.578 2.883 1 79.25 173 ALA B O 1
ATOM 2688 N N . PRO B 1 174 ? 11.594 -25.453 3.598 1 78.88 174 PRO B N 1
ATOM 2689 C CA . PRO B 1 174 ? 12.273 -24.172 3.361 1 78.88 174 PRO B CA 1
ATOM 2690 C C . PRO B 1 174 ? 12.297 -23.781 1.885 1 78.88 174 PRO B C 1
ATOM 2692 O O . PRO B 1 174 ? 12.383 -24.641 1.014 1 78.88 174 PRO B O 1
ATOM 2695 N N . VAL B 1 175 ? 11.992 -22.453 1.587 1 79.75 175 VAL B N 1
ATOM 2696 C CA . VAL B 1 175 ? 12.023 -21.938 0.225 1 79.75 175 VAL B CA 1
ATOM 2697 C C . VAL B 1 175 ? 13.414 -21.391 -0.088 1 79.75 175 VAL B C 1
ATOM 2699 O O . VAL B 1 175 ? 13.945 -20.562 0.656 1 79.75 175 VAL B O 1
ATOM 2702 N N . ALA B 1 176 ? 14.281 -22.094 -0.923 1 63.19 176 ALA B N 1
ATOM 2703 C CA . ALA B 1 176 ? 15.625 -21.688 -1.306 1 63.19 176 ALA B CA 1
ATOM 2704 C C . ALA B 1 176 ? 15.609 -20.906 -2.611 1 63.19 176 ALA B C 1
ATOM 2706 O O . ALA B 1 176 ? 14.758 -21.141 -3.475 1 63.19 176 ALA B O 1
#

Solvent-accessible surface area (backbone atoms only — not comparable to full-atom values): 20320 Å² total; per-residue (Å²): 126,78,35,46,34,37,36,32,43,38,37,27,36,65,84,72,40,64,29,38,78,46,61,24,78,93,41,65,85,42,60,66,62,48,53,50,52,53,55,56,48,51,58,44,45,53,52,40,35,58,62,62,32,32,69,39,77,60,43,77,66,40,73,76,55,96,42,38,35,32,30,35,31,37,37,49,84,47,33,37,40,35,42,30,33,28,58,61,39,61,78,59,84,84,65,64,82,77,75,68,62,73,60,79,65,57,70,75,72,71,81,51,61,57,54,52,50,51,50,49,51,43,48,51,54,46,68,67,32,89,90,50,62,76,74,77,49,48,79,70,83,84,69,72,78,82,55,94,72,63,49,53,61,78,54,62,69,46,52,50,50,54,49,48,50,45,72,66,49,42,83,90,51,86,72,129,126,78,34,46,33,39,36,32,43,37,36,27,36,65,84,73,41,64,28,39,77,45,62,25,77,96,40,67,85,42,60,66,62,48,51,51,52,54,56,56,46,50,58,44,45,53,52,39,34,57,61,62,32,32,66,38,78,59,43,75,68,39,74,76,54,95,43,38,34,33,31,35,31,36,37,46,83,46,34,38,40,36,44,29,33,28,57,60,40,60,77,59,84,82,65,64,82,75,73,68,63,72,62,82,63,60,70,74,74,67,81,52,60,57,54,53,50,51,50,49,52,42,49,52,55,46,67,67,32,89,90,49,61,77,72,78,50,48,80,68,81,83,70,72,76,81,56,92,73,64,49,53,62,79,54,63,69,46,52,49,50,55,50,48,50,47,72,66,50,40,83,90,52,87,73,129

InterPro domains:
  IPR006722 Trafficking protein particle complex subunit 2 [PF04628] (11-138)
  IPR006722 Trafficking protein particle complex subunit 2 [PTHR12403] (7-138)
  IPR011012 Longin-like domain superfamily [SSF64356] (5-168)

Secondary structure (DSSP, 8-state):
--S-EEEEEEEE-TTS-EEEEEE-TT-TT-HHHHHHHHHHHHHHHHHHHHHHS--EEEEEEEE-SSSEEEEEEE-TTSPEEEEEEESS----TT--TTTT-S------S---HHHHHHHHHHHHHHHT-TT--SGGGS--STTS---TT--S---HHHHHHHHHHHHH--TT----/--S-EEEEEEEE-TTS-EEEEEE-TT-TT-HHHHHHHHHHHHHHHHHHHHHHS--EEEEEEEE-SSSEEEEEEE-TTSPEEEEEEESS----TT--GGGG-S----TTS---HHHHHHHHHHHHHHHT-TT--SGGGS--STTS---TT--S---HHHHHHHHHHHHH--TT----

Foldseek 3Di:
DPDDDDQKDWDADPVRHTPDIDGDPPCRPVVVVVVVVSSVVVVVCLVVLQVVVAKDFPFWDDPPDPFKTKTWIAGSVRDIDIDIGGLVPDDDVPPDDPVVPPDVPCVVGFDCVQVVVLLVVLVVVQVVPPVQDQVVLPPPDPPDDPDVPSPRDPDPSSVVSNVCQVVPDDRPDHRD/DPDDDDQKDWDADPVRHTPDIDGDPPCRPVVVVVVVVSSVVVVVCLVVLQVVVAKDFPFWDDPPDPFKTKTWIAGSVRDIDIDIGGLPPDDDPPPDPPVVPPDVPCVVGFDCVQVVVLLVVLVVVQVVPPVQDQVVLPPPDPPDDPDVPSPRDPDPSSVVSNVCQVVPDDRPDHRD

pLDDT: mean 76.57, std 19.61, range [33.72, 97.0]

Nearest PDB structures (foldseek):
  2fja-assembly1_B  TM=5.057E-01  e=1.119E+00  Archaeoglobus fulgidus
  8dml-assembly2_C  TM=4.278E-01  e=9.867E-01  Vibrio parahaemolyticus
  8b6h-assembly1_DR  TM=4.507E-01  e=2.701E+00  Tetrahymena thermophila SB210
  2x5g-assembly1_A-2  TM=3.229E-01  e=1.439E+00  Sulfolobus islandicus rudivirus 1 variant XX
  3k7c-assembly2_B  TM=3.768E-01  e=3.700E+00  Campylobacter jejuni